Protein AF-A0A6I9Y7Q3-F1 (afdb_monomer_lite)

Structure (mmCIF, N/CA/C/O backbone):
data_AF-A0A6I9Y7Q3-F1
#
_entry.id   AF-A0A6I9Y7Q3-F1
#
loop_
_atom_site.group_PDB
_atom_site.id
_atom_site.type_symbol
_atom_site.label_atom_id
_atom_site.label_alt_id
_atom_site.label_comp_id
_atom_site.label_asym_id
_atom_site.label_entity_id
_atom_site.label_seq_id
_atom_site.pdbx_PDB_ins_code
_atom_site.Cartn_x
_atom_site.Cartn_y
_atom_site.Cartn_z
_atom_site.occupancy
_atom_site.B_iso_or_equiv
_atom_site.auth_seq_id
_atom_site.auth_comp_id
_atom_site.auth_asym_id
_atom_site.auth_atom_id
_atom_site.pdbx_PDB_model_num
ATOM 1 N N . MET A 1 1 ? -21.252 -3.943 15.489 1.00 55.12 1 MET A N 1
ATOM 2 C CA . MET A 1 1 ? -21.808 -4.493 14.212 1.00 55.12 1 MET A CA 1
ATOM 3 C C . MET A 1 1 ? -21.454 -5.990 14.038 1.00 55.12 1 MET A C 1
ATOM 5 O O . MET A 1 1 ? -20.829 -6.551 14.923 1.00 55.12 1 MET A O 1
ATOM 9 N N . SER A 1 2 ? -21.923 -6.697 12.988 1.00 57.47 2 SER A N 1
ATOM 10 C CA . SER A 1 2 ? -21.694 -8.161 12.842 1.00 57.47 2 SER A CA 1
ATOM 11 C C . SER A 1 2 ? -20.459 -8.483 11.989 1.00 57.47 2 SER A C 1
ATOM 13 O O . SER A 1 2 ? -20.166 -7.731 11.057 1.00 57.47 2 SER A O 1
ATOM 15 N N . ALA A 1 3 ? -19.818 -9.634 12.231 1.00 65.19 3 ALA A N 1
ATOM 16 C CA . ALA A 1 3 ? -18.693 -10.172 11.449 1.00 65.19 3 ALA A CA 1
ATOM 17 C C . ALA A 1 3 ? -18.909 -10.139 9.918 1.00 65.19 3 ALA A C 1
ATOM 19 O O . ALA A 1 3 ? -17.952 -9.996 9.162 1.00 65.19 3 ALA A O 1
ATOM 20 N N . ALA A 1 4 ? -20.168 -10.162 9.460 1.00 75.69 4 ALA A N 1
ATOM 21 C CA . ALA A 1 4 ? -20.533 -10.096 8.047 1.00 75.69 4 ALA A CA 1
ATOM 22 C C . ALA A 1 4 ? -20.005 -8.851 7.304 1.00 75.69 4 ALA A C 1
ATOM 24 O O . ALA A 1 4 ? -19.780 -8.927 6.100 1.00 75.69 4 ALA A O 1
ATOM 25 N N . ALA A 1 5 ? -19.786 -7.715 7.982 1.00 79.94 5 ALA A N 1
ATOM 26 C CA . ALA A 1 5 ? -19.258 -6.510 7.332 1.00 79.94 5 ALA A CA 1
ATOM 27 C C . ALA A 1 5 ? -17.773 -6.657 6.958 1.00 79.94 5 ALA A C 1
ATOM 29 O O . ALA A 1 5 ? -17.389 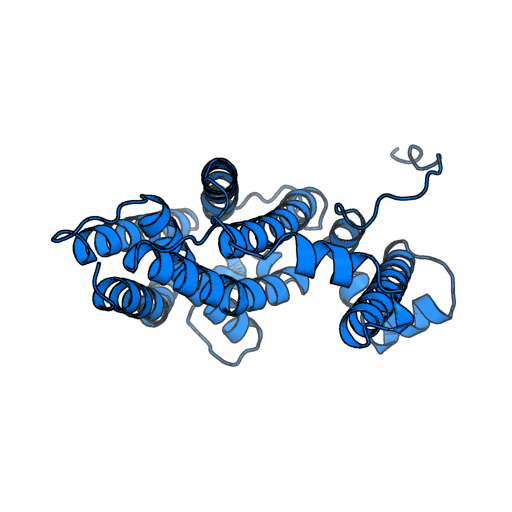-6.328 5.839 1.00 79.94 5 ALA A O 1
ATOM 30 N N . ALA A 1 6 ? -16.957 -7.204 7.866 1.00 83.31 6 ALA A N 1
ATOM 31 C CA . ALA A 1 6 ? -15.543 -7.475 7.610 1.00 83.31 6 ALA A CA 1
ATOM 32 C C . ALA A 1 6 ? -15.365 -8.588 6.568 1.00 83.31 6 ALA A C 1
ATOM 34 O O . ALA A 1 6 ? -14.568 -8.446 5.643 1.00 83.31 6 ALA A O 1
ATOM 35 N N . THR A 1 7 ? -16.180 -9.647 6.644 1.00 87.12 7 THR A N 1
ATOM 36 C CA . THR A 1 7 ? -16.238 -10.679 5.598 1.00 87.12 7 THR A CA 1
ATOM 37 C C . THR A 1 7 ? -16.653 -10.088 4.250 1.00 87.12 7 THR A C 1
ATOM 39 O O . THR A 1 7 ? -16.089 -10.454 3.226 1.00 87.12 7 THR A O 1
ATOM 42 N N . GLY A 1 8 ? -17.590 -9.136 4.236 1.00 87.88 8 GLY A N 1
ATOM 43 C CA . GLY A 1 8 ? -17.990 -8.424 3.024 1.00 87.88 8 GLY A CA 1
ATOM 44 C C . GLY A 1 8 ? -16.836 -7.657 2.379 1.00 87.88 8 GLY A C 1
ATOM 45 O O . GLY A 1 8 ? -16.664 -7.742 1.168 1.00 87.88 8 GLY A O 1
ATOM 46 N N . VAL A 1 9 ? -16.014 -6.960 3.172 1.00 89.19 9 VAL A N 1
ATOM 47 C CA . VAL A 1 9 ? -14.814 -6.269 2.664 1.00 89.19 9 VAL A CA 1
ATOM 48 C C . VAL A 1 9 ? -13.777 -7.262 2.142 1.00 89.19 9 VAL A C 1
ATOM 50 O O . VAL A 1 9 ? -13.211 -7.025 1.082 1.00 89.19 9 VAL A O 1
ATOM 53 N N . PHE A 1 10 ? -13.572 -8.387 2.830 1.00 91.31 10 PHE A N 1
ATOM 54 C CA . PHE A 1 10 ? -12.680 -9.452 2.364 1.00 91.31 10 PHE A CA 1
ATOM 55 C C . PHE A 1 10 ? -13.134 -10.056 1.026 1.00 91.31 10 PHE A C 1
ATOM 57 O O . PHE A 1 10 ? -12.332 -10.267 0.125 1.00 91.31 10 PHE A O 1
ATOM 64 N N . VAL A 1 11 ? -14.430 -10.319 0.852 1.00 91.88 11 VAL A N 1
ATOM 65 C CA . VAL A 1 11 ? -14.947 -10.814 -0.434 1.00 91.88 11 VAL A CA 1
ATOM 66 C C . VAL A 1 11 ? -14.828 -9.734 -1.512 1.00 91.88 11 VAL A C 1
ATOM 68 O O . VAL A 1 11 ? -14.457 -10.035 -2.644 1.00 91.88 11 VAL A O 1
ATOM 71 N N . LEU A 1 12 ? -15.090 -8.471 -1.162 1.00 91.75 12 LEU A N 1
ATOM 72 C CA . LEU A 1 12 ? -14.961 -7.341 -2.079 1.00 91.75 12 LEU A CA 1
ATOM 73 C C . LEU A 1 12 ? -13.516 -7.140 -2.558 1.00 91.75 12 LEU A C 1
ATOM 75 O O . LEU A 1 12 ? -13.322 -6.843 -3.733 1.00 91.75 12 LEU A O 1
ATOM 79 N N . SER A 1 13 ? -12.507 -7.323 -1.700 1.00 92.81 13 SER A N 1
ATOM 80 C CA . SER A 1 13 ? -11.099 -7.229 -2.109 1.00 92.81 13 SER A CA 1
ATOM 81 C C . SER A 1 13 ? -10.695 -8.361 -3.056 1.00 92.81 13 SER A C 1
ATOM 83 O O . SER A 1 13 ? -9.943 -8.115 -3.993 1.00 92.81 13 SER A O 1
ATOM 85 N N . LEU A 1 14 ? -11.244 -9.572 -2.901 1.00 91.81 14 LEU A N 1
ATOM 86 C CA . LEU A 1 14 ? -10.991 -10.689 -3.826 1.00 91.81 14 LEU A CA 1
ATOM 87 C C . LEU A 1 14 ? -11.564 -10.459 -5.233 1.00 91.81 14 LEU A C 1
ATOM 89 O O . LEU A 1 14 ? -11.046 -11.021 -6.201 1.00 91.81 14 LEU A O 1
ATOM 93 N N . CYS A 1 15 ? -12.562 -9.580 -5.387 1.00 91.56 15 CYS A N 1
ATOM 94 C CA . CYS A 1 15 ? -13.028 -9.144 -6.707 1.00 91.56 15 CYS A CA 1
ATOM 95 C C . CYS A 1 15 ? -11.930 -8.434 -7.521 1.00 91.56 15 CYS A C 1
ATOM 97 O O . CYS A 1 15 ? -12.091 -8.280 -8.729 1.00 91.56 15 CYS A O 1
ATOM 99 N N . ALA A 1 16 ? -10.807 -8.039 -6.909 1.00 89.50 16 ALA A N 1
ATOM 100 C CA . ALA A 1 16 ? -9.650 -7.514 -7.628 1.00 89.50 16 ALA A CA 1
ATOM 101 C C . ALA A 1 16 ? -9.095 -8.506 -8.664 1.00 89.50 16 ALA A C 1
ATOM 103 O O . ALA A 1 16 ? -8.615 -8.069 -9.705 1.00 89.50 16 ALA A O 1
ATOM 104 N N . ILE A 1 17 ? -9.213 -9.821 -8.445 1.00 89.06 17 ILE A N 1
ATOM 105 C CA . ILE A 1 17 ? -8.707 -10.849 -9.373 1.00 89.06 17 ILE A CA 1
ATOM 106 C C . ILE A 1 17 ? -9.409 -10.772 -10.745 1.00 89.06 17 ILE A C 1
ATOM 108 O O . ILE A 1 17 ? -8.736 -10.529 -11.745 1.00 89.06 17 ILE A O 1
ATOM 112 N N . PRO A 1 18 ? -10.747 -10.917 -10.850 1.00 90.25 18 PRO A N 1
ATOM 113 C CA . PRO A 1 18 ? -11.420 -10.783 -12.142 1.00 90.25 18 PRO A CA 1
ATOM 114 C C . PRO A 1 18 ? -11.381 -9.349 -12.693 1.00 90.25 18 PRO A C 1
ATOM 116 O O . PRO A 1 18 ? -11.367 -9.163 -13.909 1.00 90.25 18 PRO A O 1
ATOM 119 N N . VAL A 1 19 ? -11.359 -8.331 -11.823 1.00 89.44 19 VAL A N 1
ATOM 120 C CA . VAL A 1 19 ? -11.332 -6.923 -12.249 1.00 89.44 19 VAL A CA 1
ATOM 121 C C . VAL A 1 19 ? -10.004 -6.557 -12.908 1.00 89.44 19 VAL A C 1
ATOM 123 O O . VAL A 1 19 ? -10.027 -5.902 -13.944 1.00 89.44 19 VAL A O 1
ATOM 126 N N . THR A 1 20 ? -8.868 -6.992 -12.358 1.00 87.56 20 THR A N 1
ATOM 127 C CA . THR A 1 20 ? -7.538 -6.741 -12.949 1.00 87.56 20 THR A CA 1
ATOM 128 C C . THR A 1 20 ? -7.396 -7.421 -14.305 1.00 87.56 20 THR A C 1
ATOM 130 O O . THR A 1 20 ? -7.024 -6.765 -15.273 1.00 87.56 20 THR A O 1
ATOM 133 N N . TYR A 1 21 ? -7.838 -8.674 -14.432 1.00 86.00 21 TYR A N 1
ATOM 134 C CA . TYR A 1 21 ? -7.849 -9.375 -15.719 1.00 86.00 21 TYR A CA 1
ATOM 135 C C . TYR A 1 21 ? -8.628 -8.611 -16.806 1.00 86.00 21 TYR A C 1
ATOM 137 O O . TYR A 1 21 ? -8.125 -8.382 -17.909 1.00 86.00 21 TYR A O 1
ATOM 145 N N . LEU A 1 22 ? -9.844 -8.148 -16.488 1.00 86.62 22 LEU A N 1
ATOM 146 C CA . LEU A 1 22 ? -10.645 -7.347 -17.418 1.00 86.62 22 LEU A CA 1
ATOM 147 C C . LEU A 1 22 ? -10.009 -5.976 -17.695 1.00 86.62 22 LEU A C 1
ATOM 149 O O . LEU A 1 22 ? -10.036 -5.489 -18.825 1.00 86.62 22 LEU A O 1
ATOM 153 N N . PHE A 1 23 ? -9.428 -5.358 -16.669 1.00 86.12 23 PHE A N 1
ATOM 154 C CA . PHE A 1 23 ? -8.730 -4.085 -16.780 1.00 86.12 23 PHE A CA 1
ATOM 155 C C . PHE A 1 23 ? -7.527 -4.179 -17.724 1.00 86.12 23 PHE A C 1
ATOM 157 O O . PHE A 1 23 ? -7.346 -3.285 -18.544 1.00 86.12 23 PHE A O 1
ATOM 164 N N . ASN A 1 24 ? -6.758 -5.270 -17.694 1.00 86.00 24 ASN A N 1
ATOM 165 C CA . ASN A 1 24 ? -5.633 -5.476 -18.605 1.00 86.00 24 ASN A CA 1
ATOM 166 C C . ASN A 1 24 ? -6.079 -5.597 -20.067 1.00 86.00 24 ASN A C 1
ATOM 168 O O . ASN A 1 24 ? -5.453 -5.010 -20.946 1.00 86.00 24 ASN A O 1
ATOM 172 N N . ALA A 1 25 ? -7.200 -6.275 -20.332 1.00 83.81 25 ALA A N 1
ATOM 173 C CA . ALA A 1 25 ? -7.778 -6.333 -21.676 1.00 83.81 25 ALA A CA 1
ATOM 174 C C . ALA A 1 25 ? -8.210 -4.942 -22.183 1.00 83.81 25 ALA A C 1
ATOM 176 O O . ALA A 1 25 ? -7.989 -4.604 -23.346 1.00 83.81 25 ALA A O 1
ATOM 177 N N . LEU A 1 26 ? -8.783 -4.109 -21.306 1.00 81.25 26 LEU A N 1
ATOM 178 C CA . LEU A 1 26 ? -9.130 -2.720 -21.627 1.00 81.25 26 LEU A CA 1
ATOM 179 C C . LEU A 1 26 ? -7.885 -1.844 -21.818 1.00 81.25 26 LEU A C 1
ATOM 181 O O . LEU A 1 26 ? -7.860 -1.009 -22.721 1.00 81.25 26 LEU A O 1
ATOM 185 N N . ALA A 1 27 ? -6.849 -2.046 -21.004 1.00 79.12 27 ALA A N 1
ATOM 186 C CA . ALA A 1 27 ? -5.582 -1.332 -21.099 1.00 79.12 27 ALA A CA 1
ATOM 187 C C . ALA A 1 27 ? -4.827 -1.667 -22.394 1.00 79.12 27 ALA A C 1
ATOM 189 O O . ALA A 1 27 ? -4.216 -0.780 -22.980 1.00 79.12 27 ALA A O 1
ATOM 190 N N . ALA A 1 28 ? -4.931 -2.906 -22.886 1.00 79.12 28 ALA A N 1
ATOM 191 C CA . ALA A 1 28 ? -4.330 -3.334 -24.149 1.00 79.12 28 ALA A CA 1
ATOM 192 C C . ALA A 1 28 ? -4.900 -2.604 -25.380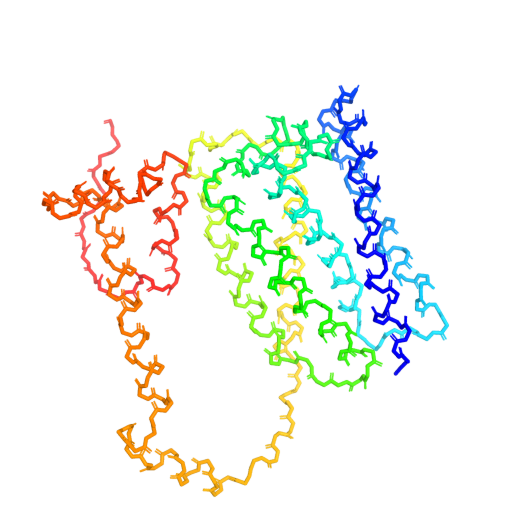 1.00 79.12 28 ALA A C 1
ATOM 194 O O . ALA A 1 28 ? -4.201 -2.431 -26.377 1.00 79.12 28 ALA A O 1
ATOM 195 N N . ALA A 1 29 ? -6.169 -2.188 -25.322 1.00 76.75 29 ALA A N 1
ATOM 196 C CA . ALA A 1 29 ? -6.876 -1.535 -26.425 1.00 76.75 29 ALA A CA 1
ATOM 197 C C . ALA A 1 29 ? -7.066 -0.016 -26.230 1.00 76.75 29 ALA A C 1
ATOM 199 O O . ALA A 1 29 ? -7.511 0.675 -27.148 1.00 76.75 29 ALA A O 1
ATOM 200 N N . GLY A 1 30 ? -6.786 0.501 -25.031 1.00 74.19 30 GLY A N 1
ATOM 201 C CA . GLY A 1 30 ? -7.095 1.868 -24.618 1.00 74.19 30 GLY A CA 1
ATOM 202 C C . GLY A 1 30 ? -5.900 2.822 -24.660 1.00 74.19 30 GLY A C 1
ATOM 203 O O . GLY A 1 30 ? -4.743 2.420 -24.622 1.00 74.19 30 GLY A O 1
ATOM 204 N N . SER A 1 31 ? -6.181 4.128 -24.692 1.00 80.12 31 SER A N 1
ATOM 205 C CA . SER A 1 31 ? -5.154 5.153 -24.462 1.00 80.12 31 SER A CA 1
ATOM 206 C C . SER A 1 31 ? -4.817 5.270 -22.962 1.00 80.12 31 SER A C 1
ATOM 208 O O . SER A 1 31 ? -5.633 4.879 -22.124 1.00 80.12 31 SER A O 1
ATOM 210 N N . PRO A 1 32 ? -3.678 5.876 -22.570 1.00 75.81 32 PRO A N 1
ATOM 211 C CA . PRO A 1 32 ? -3.313 6.052 -21.157 1.00 75.81 32 PRO A CA 1
ATOM 212 C C . PRO A 1 32 ? -4.393 6.740 -20.301 1.00 75.81 32 PRO A C 1
ATOM 214 O O . PRO A 1 32 ? -4.551 6.441 -19.121 1.00 75.81 32 PRO A O 1
ATOM 217 N N . TRP A 1 33 ? -5.201 7.621 -20.898 1.00 76.88 33 TRP A N 1
ATOM 218 C CA . TRP A 1 33 ? -6.328 8.272 -20.222 1.00 76.88 33 TRP A CA 1
ATOM 219 C C . TRP A 1 33 ? -7.497 7.326 -19.940 1.00 76.88 33 TRP A C 1
ATOM 221 O O . TRP A 1 33 ? -8.182 7.487 -18.932 1.00 76.88 33 TRP A O 1
ATOM 231 N N . VAL A 1 34 ? -7.710 6.321 -20.793 1.00 81.88 34 VAL A N 1
ATOM 232 C CA . VAL A 1 34 ? -8.703 5.263 -20.563 1.00 81.88 34 VAL A CA 1
ATOM 233 C C . VAL A 1 34 ? -8.283 4.405 -19.371 1.00 81.88 34 VAL A C 1
ATOM 235 O O . VAL A 1 34 ? -9.131 4.065 -18.550 1.00 81.88 34 VAL A O 1
ATOM 238 N N . ILE A 1 35 ? -6.985 4.130 -19.218 1.00 80.06 35 ILE A N 1
A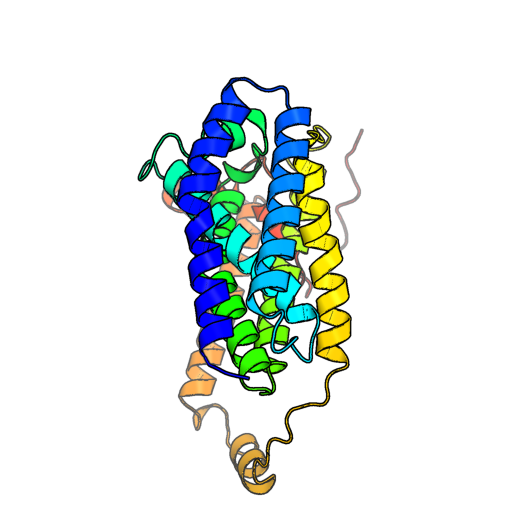TOM 239 C CA . ILE A 1 35 ? -6.420 3.407 -18.065 1.00 80.06 35 ILE A CA 1
ATOM 240 C C . ILE A 1 35 ? -6.671 4.193 -16.768 1.00 80.06 35 ILE A C 1
ATOM 242 O O . ILE A 1 35 ? -7.186 3.643 -15.797 1.00 80.06 35 ILE A O 1
ATOM 246 N N . VAL A 1 36 ? -6.403 5.503 -16.763 1.00 79.31 36 VAL A N 1
ATOM 247 C CA . VAL A 1 36 ? -6.677 6.373 -15.602 1.00 79.31 36 VAL A CA 1
ATOM 248 C C . VAL A 1 36 ? -8.167 6.418 -15.273 1.00 79.31 36 VAL A C 1
ATOM 250 O O . VAL A 1 36 ? -8.556 6.223 -14.122 1.00 79.31 36 VAL A O 1
ATOM 253 N N . ALA A 1 37 ? -9.012 6.672 -16.275 1.00 83.88 37 ALA A N 1
ATOM 254 C CA . ALA A 1 37 ? -10.451 6.804 -16.082 1.00 83.88 37 ALA A CA 1
ATOM 255 C C . ALA A 1 37 ? -11.079 5.497 -15.582 1.00 83.88 37 ALA A C 1
ATOM 257 O O . ALA A 1 37 ? -11.887 5.522 -14.655 1.00 83.88 37 ALA A O 1
ATOM 258 N N . SER A 1 38 ? -10.684 4.357 -16.155 1.00 84.50 38 SER A N 1
ATOM 259 C CA . SER A 1 38 ? -11.144 3.041 -15.705 1.00 84.50 38 SER A CA 1
ATOM 260 C C . SER A 1 38 ? -10.635 2.710 -14.302 1.00 84.50 38 SER A C 1
ATOM 262 O O . SER A 1 38 ? -11.428 2.255 -13.481 1.00 84.50 38 SER A O 1
ATOM 264 N N . GLY A 1 39 ? -9.378 3.026 -13.975 1.00 84.38 39 GLY A N 1
ATOM 265 C CA . GLY A 1 39 ? -8.825 2.854 -12.629 1.00 84.38 39 GLY A CA 1
ATOM 266 C C . GLY A 1 39 ? -9.593 3.661 -11.578 1.00 84.38 39 GLY A C 1
ATOM 267 O O . GLY A 1 39 ? -10.066 3.105 -10.587 1.00 84.38 39 GLY A O 1
ATOM 268 N N . LEU A 1 40 ? -9.814 4.957 -11.822 1.00 85.75 40 LEU A N 1
ATOM 269 C CA . LEU A 1 40 ? -10.605 5.817 -10.933 1.00 85.75 40 LEU A CA 1
ATOM 270 C C . LEU A 1 40 ? -12.056 5.339 -10.807 1.00 85.75 40 LEU A C 1
ATOM 272 O O . LEU A 1 40 ? -12.602 5.315 -9.703 1.00 85.75 40 LEU A O 1
ATOM 276 N N . LEU A 1 41 ? -12.675 4.928 -11.917 1.00 88.81 41 LEU A N 1
ATOM 277 C CA . LEU A 1 41 ? -14.031 4.387 -11.916 1.00 88.81 41 LEU A CA 1
ATOM 278 C C . LEU A 1 41 ? -14.122 3.123 -11.054 1.00 88.81 41 LEU A C 1
ATOM 280 O O . LEU A 1 41 ? -15.041 3.017 -10.246 1.00 88.81 41 LEU A O 1
ATOM 284 N N . ILE A 1 42 ? -13.164 2.200 -11.171 1.00 89.94 42 ILE A N 1
ATOM 285 C CA . ILE A 1 42 ? -13.100 0.989 -10.342 1.00 89.94 42 ILE A CA 1
ATOM 286 C C . ILE A 1 42 ? -13.011 1.362 -8.859 1.00 89.94 42 ILE A C 1
ATOM 288 O O . ILE A 1 42 ? -13.798 0.847 -8.066 1.00 89.94 42 ILE A O 1
ATOM 292 N N . LEU A 1 43 ? -12.132 2.296 -8.475 1.00 88.44 43 LEU A N 1
ATOM 293 C CA . LEU A 1 43 ? -12.006 2.734 -7.077 1.00 88.44 43 LEU A CA 1
ATOM 294 C C . LEU A 1 43 ? -13.318 3.324 -6.534 1.00 88.44 43 LEU A C 1
ATOM 296 O O . LEU A 1 43 ? -13.729 3.010 -5.414 1.00 88.44 43 LEU A O 1
ATOM 300 N N . VAL A 1 44 ? -14.016 4.132 -7.339 1.00 88.88 44 VAL A N 1
ATOM 301 C CA . VAL A 1 44 ? -15.331 4.685 -6.978 1.00 88.88 44 VAL A CA 1
ATOM 302 C C . VAL A 1 44 ? -16.372 3.574 -6.833 1.00 88.88 44 VAL A C 1
ATOM 304 O O . VAL A 1 44 ? -17.109 3.554 -5.846 1.00 88.88 44 VAL A O 1
ATOM 307 N N . LEU A 1 45 ? -16.425 2.627 -7.773 1.00 90.69 45 LEU A N 1
ATOM 308 C CA . LEU A 1 45 ? -17.355 1.496 -7.731 1.00 90.69 45 LEU A CA 1
ATOM 309 C C . LEU A 1 45 ? -17.118 0.608 -6.506 1.00 90.69 45 LEU A C 1
ATOM 311 O O . LEU A 1 45 ? -18.085 0.218 -5.853 1.00 90.69 45 LEU A O 1
ATOM 315 N N . VAL A 1 46 ? -15.861 0.346 -6.140 1.00 90.81 46 VAL A N 1
ATOM 316 C CA . VAL A 1 46 ? -15.501 -0.396 -4.922 1.00 90.81 46 VAL A CA 1
ATOM 317 C C . VAL A 1 46 ? -15.963 0.360 -3.675 1.00 90.81 46 VAL A C 1
ATOM 319 O O . VAL A 1 46 ? -16.589 -0.235 -2.799 1.00 90.81 46 VAL A O 1
ATOM 322 N N . GLY A 1 47 ? -15.747 1.677 -3.605 1.00 87.88 47 GLY A N 1
ATOM 323 C CA . GLY A 1 47 ? -16.242 2.501 -2.497 1.00 87.88 47 GLY A CA 1
ATOM 324 C C . GLY A 1 47 ? -17.774 2.493 -2.378 1.00 87.88 47 GLY A C 1
ATOM 325 O O . GLY A 1 47 ? -18.323 2.387 -1.278 1.00 87.88 47 GLY A O 1
ATOM 326 N N . LEU A 1 48 ? -18.486 2.542 -3.508 1.00 89.50 48 LEU A N 1
ATOM 327 C CA . LEU A 1 48 ? -19.948 2.432 -3.552 1.00 89.50 48 LEU A CA 1
ATOM 328 C C . LEU A 1 48 ? -20.435 1.035 -3.147 1.00 89.50 48 LEU A C 1
ATOM 330 O O . LEU A 1 48 ? -21.402 0.928 -2.390 1.00 89.50 48 LEU A O 1
ATOM 334 N N . ALA A 1 49 ? -19.760 -0.023 -3.595 1.00 89.44 49 ALA A N 1
ATOM 335 C CA . ALA A 1 49 ? -20.049 -1.397 -3.200 1.00 89.44 49 ALA A CA 1
ATOM 336 C C . ALA A 1 49 ? -19.838 -1.589 -1.692 1.00 89.44 49 ALA A C 1
ATOM 338 O O . ALA A 1 49 ? -20.720 -2.118 -1.013 1.00 89.44 49 ALA A O 1
ATOM 339 N N . ALA A 1 50 ? -18.742 -1.059 -1.140 1.00 87.56 50 ALA A N 1
ATOM 340 C CA . ALA A 1 50 ? -18.496 -1.037 0.297 1.00 87.56 50 ALA A CA 1
ATOM 341 C C . ALA A 1 50 ? -19.633 -0.320 1.042 1.00 87.56 50 ALA A C 1
ATOM 343 O O . ALA A 1 50 ? -20.162 -0.860 2.008 1.00 87.56 50 ALA A O 1
ATOM 344 N N . ARG A 1 51 ? -20.098 0.839 0.555 1.00 87.25 51 ARG A N 1
ATOM 345 C CA . ARG A 1 51 ? -21.265 1.547 1.116 1.00 87.25 51 ARG A CA 1
ATOM 346 C C . ARG A 1 51 ? -22.552 0.729 1.052 1.00 87.25 51 ARG A C 1
ATOM 348 O O . ARG A 1 51 ? -23.349 0.773 1.990 1.00 87.25 51 ARG A O 1
ATOM 355 N N . PHE A 1 52 ? -22.763 -0.017 -0.025 1.00 87.38 52 PHE A N 1
ATOM 356 C CA . PHE A 1 52 ? -23.929 -0.880 -0.172 1.00 87.38 52 PHE A CA 1
ATOM 357 C C . PHE A 1 52 ? -23.908 -2.054 0.819 1.00 87.38 52 PHE A C 1
ATOM 359 O O . PHE A 1 52 ? -24.938 -2.332 1.437 1.00 87.38 52 PHE A O 1
ATOM 366 N N . LEU A 1 53 ? -22.743 -2.674 1.048 1.00 85.44 53 LEU A N 1
ATOM 367 C CA . LEU A 1 53 ? -22.568 -3.791 1.990 1.00 85.44 53 LEU A CA 1
ATOM 368 C C . LEU A 1 53 ? -23.001 -3.439 3.421 1.00 85.44 53 LEU A C 1
ATOM 370 O O . LEU A 1 53 ? -23.601 -4.262 4.111 1.00 85.44 53 LEU A O 1
ATOM 374 N N . VAL A 1 54 ? -22.757 -2.202 3.858 1.00 84.25 54 VAL A N 1
ATOM 375 C CA . VAL A 1 54 ? -23.108 -1.717 5.206 1.00 84.25 54 VAL A CA 1
ATOM 376 C C . VAL A 1 54 ? -24.351 -0.819 5.233 1.00 84.25 54 VAL A C 1
ATOM 378 O O . VAL A 1 54 ? -24.658 -0.226 6.263 1.00 84.25 54 VAL A O 1
ATOM 381 N N . LYS A 1 55 ? -25.150 -0.760 4.155 1.00 81.31 55 LYS A N 1
ATOM 382 C CA . LYS A 1 55 ? -26.334 0.124 4.060 1.00 81.31 55 LYS A CA 1
ATOM 383 C C . LYS A 1 55 ? -27.328 -0.046 5.215 1.00 81.31 55 LYS A C 1
ATOM 385 O O . LYS A 1 55 ? -27.946 0.924 5.640 1.00 81.31 55 LYS A O 1
ATOM 390 N N . ARG A 1 56 ? -27.498 -1.275 5.717 1.00 77.50 56 ARG A N 1
ATOM 391 C CA . ARG A 1 56 ? -28.425 -1.578 6.824 1.00 77.50 56 ARG A CA 1
ATOM 392 C C . ARG A 1 56 ? -27.902 -1.144 8.196 1.00 77.50 56 ARG A C 1
ATOM 394 O O . ARG A 1 56 ? -28.706 -0.915 9.092 1.00 77.50 56 ARG A O 1
ATOM 401 N N . ARG A 1 57 ? -26.581 -1.082 8.376 1.00 76.50 57 ARG A N 1
ATOM 402 C CA . ARG A 1 57 ? -25.909 -0.684 9.621 1.00 76.50 57 ARG A CA 1
ATOM 403 C C . ARG A 1 57 ? -24.623 0.063 9.261 1.00 76.50 57 ARG A C 1
ATOM 405 O O . ARG A 1 57 ? -23.582 -0.588 9.143 1.00 76.50 57 ARG A O 1
ATOM 412 N N . PRO A 1 58 ? -24.701 1.383 9.018 1.00 79.25 58 PRO A N 1
ATOM 413 C CA . PRO A 1 58 ? -23.538 2.150 8.606 1.00 79.25 58 PRO A CA 1
ATOM 414 C C . PRO A 1 58 ? -22.463 2.121 9.706 1.00 79.25 58 PRO A C 1
ATOM 416 O O . PRO A 1 58 ? -22.810 2.139 10.888 1.00 79.25 58 PRO A O 1
ATOM 419 N N . PRO A 1 59 ? -21.174 2.054 9.336 1.00 81.88 59 PRO A N 1
ATOM 420 C CA . PRO A 1 59 ? -20.070 2.051 10.281 1.00 81.88 59 PRO A CA 1
ATOM 421 C C . PRO A 1 59 ? -19.993 3.384 11.022 1.00 81.88 59 PRO A C 1
ATOM 423 O O . PRO A 1 59 ? -20.223 4.444 10.436 1.00 81.88 59 PRO A O 1
ATOM 426 N N . SER A 1 60 ? -19.610 3.321 12.296 1.00 76.12 60 SER A N 1
ATOM 427 C CA . SER A 1 60 ? -19.413 4.499 13.147 1.00 76.12 60 SER A CA 1
ATOM 428 C C . SER A 1 60 ? -18.273 5.395 12.648 1.00 76.12 60 SER A C 1
ATOM 430 O O . SER A 1 60 ? -18.312 6.608 12.849 1.00 76.12 60 SER A O 1
ATOM 432 N N . ASP A 1 61 ? -17.277 4.816 11.963 1.00 83.69 61 ASP A N 1
ATOM 433 C CA . ASP A 1 61 ? -16.149 5.550 11.393 1.00 83.69 61 ASP A CA 1
ATOM 434 C C . ASP A 1 61 ? -16.131 5.484 9.846 1.00 83.69 61 ASP A C 1
ATOM 436 O O . ASP A 1 61 ? -16.045 4.387 9.284 1.00 83.69 61 ASP A O 1
ATOM 440 N N . PRO A 1 62 ? -16.146 6.627 9.121 1.00 85.31 62 PRO A N 1
ATOM 441 C CA . PRO A 1 62 ? -15.974 6.663 7.664 1.00 85.31 62 PRO A CA 1
ATOM 442 C C . PRO A 1 62 ? -14.636 6.096 7.154 1.00 85.31 62 PRO A C 1
ATOM 444 O O . PRO A 1 62 ? -14.548 5.773 5.969 1.00 85.31 62 PRO A O 1
ATOM 447 N N . LEU A 1 63 ? -13.617 5.920 8.007 1.00 87.31 63 LEU A N 1
ATOM 448 C CA . LEU A 1 63 ? -12.367 5.233 7.659 1.00 87.31 63 LEU A CA 1
ATOM 449 C C . LEU A 1 63 ? -12.594 3.788 7.215 1.00 87.31 63 LEU A C 1
ATOM 451 O O . LEU A 1 63 ? -11.798 3.268 6.441 1.00 87.31 63 LEU A O 1
ATOM 455 N N . PHE A 1 64 ? -13.713 3.175 7.613 1.00 88.44 64 PHE A N 1
ATOM 456 C CA . PHE A 1 64 ? -14.126 1.864 7.119 1.00 88.44 64 PHE A CA 1
ATOM 457 C C . PHE A 1 64 ? -14.117 1.789 5.585 1.00 88.44 64 PHE A C 1
ATOM 459 O O . PHE A 1 64 ? -13.595 0.837 5.013 1.00 88.44 64 PHE A O 1
ATOM 466 N N . TYR A 1 65 ? -14.662 2.805 4.908 1.00 88.25 65 TYR A N 1
ATOM 467 C CA . TYR A 1 65 ? -14.732 2.824 3.444 1.00 88.25 65 TYR A CA 1
ATOM 468 C C . TYR A 1 65 ? -13.357 3.007 2.808 1.00 88.25 65 TYR A C 1
ATOM 470 O O . TYR A 1 65 ? -13.068 2.393 1.785 1.00 88.25 65 TYR A O 1
ATOM 478 N N . VAL A 1 66 ? -12.502 3.816 3.435 1.00 89.25 66 VAL A N 1
ATOM 479 C CA . VAL A 1 66 ? -11.127 4.041 2.977 1.00 89.25 66 VAL A CA 1
ATOM 480 C C . VAL A 1 66 ? -10.309 2.758 3.093 1.00 89.25 66 VAL A C 1
ATOM 482 O O . VAL A 1 66 ? -9.672 2.360 2.124 1.00 89.25 66 VAL A O 1
ATOM 485 N N . TYR A 1 67 ? -10.396 2.051 4.221 1.00 89.62 67 TYR A N 1
ATOM 486 C CA . TYR A 1 67 ? -9.728 0.760 4.385 1.00 89.62 67 TYR A CA 1
ATOM 487 C C . TYR A 1 67 ? -10.298 -0.328 3.477 1.00 89.62 67 TYR A C 1
ATOM 489 O O . TYR A 1 67 ? -9.544 -1.188 3.043 1.00 89.62 67 TYR A O 1
ATOM 497 N N . ALA A 1 68 ? -11.588 -0.287 3.137 1.00 90.62 68 ALA A N 1
ATOM 498 C CA . ALA A 1 68 ? -12.162 -1.220 2.171 1.00 90.62 68 ALA A CA 1
ATOM 499 C C . ALA A 1 68 ? -11.597 -1.013 0.755 1.00 90.62 68 ALA A C 1
ATOM 501 O O . ALA A 1 68 ? -11.244 -1.985 0.088 1.00 90.62 68 ALA A O 1
ATOM 502 N N . VAL A 1 69 ? -11.462 0.242 0.312 1.00 90.69 69 VAL A N 1
ATOM 503 C CA . VAL A 1 69 ? -10.815 0.560 -0.972 1.00 90.69 69 VAL A CA 1
ATOM 504 C C . VAL A 1 69 ? -9.334 0.185 -0.928 1.00 90.69 69 VAL A C 1
ATOM 506 O O . VAL A 1 69 ? -8.848 -0.444 -1.864 1.00 90.69 69 VAL A O 1
ATOM 509 N N . PHE A 1 70 ? -8.631 0.481 0.169 1.00 89.56 70 PHE A N 1
ATOM 510 C CA . PHE A 1 70 ? -7.224 0.110 0.299 1.00 89.56 70 PHE A CA 1
ATOM 511 C C . PHE A 1 70 ? -6.990 -1.404 0.365 1.00 89.56 70 PHE A C 1
ATOM 513 O O . PHE A 1 70 ? -6.027 -1.899 -0.213 1.00 89.56 70 PHE A O 1
ATOM 520 N N . ALA A 1 71 ? -7.887 -2.161 0.997 1.00 91.56 71 ALA A N 1
ATOM 521 C CA . ALA A 1 71 ? -7.834 -3.619 1.000 1.00 91.56 71 ALA A CA 1
ATOM 522 C C . ALA A 1 71 ? -7.983 -4.192 -0.418 1.00 91.56 71 ALA A C 1
ATOM 524 O O . ALA A 1 71 ? -7.293 -5.146 -0.771 1.00 91.56 71 ALA A O 1
ATOM 525 N N . PHE A 1 72 ? -8.845 -3.596 -1.247 1.00 92.25 72 PHE A N 1
ATOM 526 C CA . PHE A 1 72 ? -8.955 -3.949 -2.662 1.00 92.25 72 PHE A CA 1
ATOM 527 C C . PHE A 1 72 ? -7.662 -3.630 -3.424 1.00 92.25 72 PHE A C 1
ATOM 529 O O . PHE A 1 72 ? -7.123 -4.507 -4.098 1.00 92.25 72 PHE A O 1
ATOM 536 N N . THR A 1 73 ? -7.118 -2.417 -3.283 1.00 89.81 73 THR A N 1
ATOM 537 C CA . THR A 1 73 ? -5.871 -2.036 -3.971 1.00 89.81 73 THR A CA 1
ATOM 538 C C . THR A 1 73 ? -4.671 -2.857 -3.506 1.00 89.81 73 THR A C 1
ATOM 540 O O . THR A 1 73 ? -3.792 -3.138 -4.307 1.00 89.81 73 THR A O 1
ATOM 543 N N . SER A 1 74 ? -4.642 -3.317 -2.254 1.00 90.44 74 SER A N 1
ATOM 544 C CA . SER A 1 74 ? -3.615 -4.246 -1.774 1.00 90.44 74 SER A CA 1
ATOM 545 C C . SER A 1 74 ? -3.615 -5.569 -2.540 1.00 90.44 74 SER A C 1
ATOM 547 O O . SER A 1 74 ? -2.550 -6.051 -2.912 1.00 90.44 74 SER A O 1
ATOM 549 N N . ILE A 1 75 ? -4.782 -6.155 -2.829 1.00 92.06 75 ILE A N 1
ATOM 550 C CA . ILE A 1 75 ? -4.838 -7.374 -3.653 1.00 92.06 75 ILE A CA 1
ATOM 551 C C . ILE A 1 75 ? -4.373 -7.083 -5.083 1.00 92.06 75 ILE A C 1
ATOM 553 O O . ILE A 1 75 ? -3.665 -7.902 -5.662 1.00 92.06 75 ILE A O 1
ATOM 557 N N . VAL A 1 76 ? -4.691 -5.904 -5.630 1.00 89.31 76 VAL A N 1
ATOM 558 C CA . VAL A 1 76 ? -4.131 -5.461 -6.919 1.00 89.31 76 VAL A CA 1
ATOM 559 C C . VAL A 1 76 ? -2.599 -5.392 -6.854 1.00 89.31 76 VAL A C 1
ATOM 561 O O . VAL A 1 76 ? -1.942 -5.947 -7.728 1.00 89.31 76 VAL A O 1
ATOM 564 N N . ASN A 1 77 ? -2.017 -4.815 -5.797 1.00 88.00 77 ASN A N 1
ATOM 565 C CA . ASN A 1 77 ? -0.562 -4.763 -5.597 1.00 88.00 77 ASN A CA 1
ATOM 566 C C . ASN A 1 77 ? 0.063 -6.163 -5.484 1.00 88.00 77 ASN A C 1
ATOM 568 O O . ASN A 1 77 ? 1.136 -6.404 -6.033 1.00 88.00 77 ASN A O 1
ATOM 572 N N . LEU A 1 78 ? -0.625 -7.114 -4.845 1.00 88.06 78 LEU A N 1
ATOM 573 C CA . LEU A 1 78 ? -0.176 -8.506 -4.793 1.00 88.06 78 LEU A CA 1
ATOM 574 C C . LEU A 1 78 ? -0.172 -9.156 -6.186 1.00 88.06 78 LEU A C 1
ATOM 576 O O . LEU A 1 78 ? 0.782 -9.843 -6.534 1.00 88.06 78 LEU A O 1
ATOM 580 N N . ILE A 1 79 ? -1.215 -8.921 -6.989 1.00 87.06 79 ILE A N 1
ATOM 581 C CA . ILE A 1 79 ? -1.312 -9.397 -8.379 1.00 87.06 79 ILE A CA 1
ATOM 582 C C . ILE A 1 79 ? -0.176 -8.809 -9.222 1.00 87.06 79 ILE A C 1
ATOM 584 O O . ILE A 1 79 ? 0.514 -9.551 -9.911 1.00 87.06 79 ILE A O 1
ATOM 588 N N . ILE A 1 80 ? 0.087 -7.506 -9.097 1.00 84.94 80 ILE A N 1
ATOM 589 C CA . ILE A 1 80 ? 1.212 -6.839 -9.766 1.00 84.94 80 ILE A CA 1
ATOM 590 C C . ILE A 1 80 ? 2.549 -7.504 -9.392 1.00 84.94 80 ILE A C 1
ATOM 592 O O . ILE A 1 80 ? 3.353 -7.791 -10.277 1.00 84.94 80 ILE A O 1
ATOM 596 N N . GLY A 1 81 ? 2.783 -7.780 -8.103 1.00 82.88 81 GLY A N 1
ATOM 597 C CA . GLY A 1 81 ? 4.005 -8.449 -7.637 1.00 82.88 81 GLY A CA 1
ATOM 598 C C . GLY A 1 81 ? 4.161 -9.871 -8.189 1.00 82.88 81 GLY A C 1
ATOM 599 O O . GLY A 1 81 ? 5.229 -10.227 -8.685 1.00 82.88 81 GLY A O 1
ATOM 600 N N . MET A 1 82 ? 3.083 -10.663 -8.172 1.00 84.62 82 MET A N 1
ATOM 601 C CA . MET A 1 82 ? 3.079 -12.028 -8.720 1.00 84.62 82 MET A CA 1
ATOM 602 C C . MET A 1 82 ? 3.293 -12.055 -10.238 1.00 84.62 82 MET A C 1
ATOM 604 O O . MET A 1 82 ? 3.900 -12.991 -10.758 1.00 84.62 82 MET A O 1
ATOM 608 N N . GLU A 1 83 ? 2.795 -11.048 -10.952 1.00 84.31 83 GLU A N 1
ATOM 609 C CA . GLU A 1 83 ? 2.978 -10.930 -12.397 1.00 84.31 83 GLU A CA 1
ATOM 610 C C . GLU A 1 83 ? 4.400 -10.531 -12.771 1.00 84.31 83 GLU A C 1
ATOM 612 O O . GLU A 1 83 ? 4.969 -11.076 -13.714 1.00 84.31 83 GLU A O 1
ATOM 617 N N . HIS A 1 84 ? 5.017 -9.647 -11.988 1.00 78.19 84 HIS A N 1
ATOM 618 C CA . HIS A 1 84 ? 6.426 -9.319 -12.163 1.00 78.19 84 HIS A CA 1
ATOM 619 C C . HIS A 1 84 ? 7.339 -10.537 -11.923 1.00 78.19 84 HIS A C 1
ATOM 621 O O . HIS A 1 84 ? 8.330 -10.710 -12.630 1.00 78.19 84 HIS A O 1
ATOM 627 N N . ASP A 1 85 ? 6.994 -11.417 -10.976 1.00 79.69 85 ASP A N 1
ATOM 628 C CA . ASP A 1 85 ? 7.710 -12.685 -10.747 1.00 79.69 85 ASP A CA 1
ATOM 629 C C . ASP A 1 85 ? 7.409 -13.767 -11.805 1.00 79.69 85 ASP A C 1
ATOM 631 O O . ASP A 1 85 ? 7.996 -14.850 -11.767 1.00 79.69 85 ASP A O 1
ATOM 635 N N . GLY A 1 86 ? 6.498 -13.504 -12.749 1.00 79.25 86 GLY A N 1
ATOM 636 C CA . GLY A 1 86 ? 6.097 -14.453 -13.790 1.00 79.25 86 GLY A CA 1
ATOM 637 C C . GLY A 1 86 ? 5.286 -15.649 -13.276 1.00 79.25 86 GLY A C 1
ATOM 638 O O . GLY A 1 86 ? 5.160 -16.649 -13.981 1.00 79.25 86 GLY A O 1
ATOM 639 N N . ILE A 1 87 ? 4.743 -15.572 -12.055 1.00 82.12 87 ILE A N 1
ATOM 640 C CA . ILE A 1 87 ? 3.875 -16.611 -11.470 1.00 82.12 87 ILE A CA 1
ATOM 641 C C . ILE A 1 87 ? 2.502 -16.595 -12.151 1.00 82.12 87 ILE A C 1
ATOM 643 O O . ILE A 1 87 ? 1.886 -17.643 -12.354 1.00 82.12 87 ILE A O 1
ATOM 647 N N . ILE A 1 88 ? 2.027 -15.400 -12.502 1.00 81.81 88 ILE A N 1
ATOM 648 C CA . ILE A 1 88 ? 0.789 -15.166 -13.245 1.00 81.81 88 ILE A CA 1
ATOM 649 C C . ILE A 1 88 ? 1.086 -14.280 -14.456 1.00 81.81 88 ILE A C 1
ATOM 651 O O . ILE A 1 88 ? 2.014 -13.481 -14.420 1.00 81.81 88 ILE A O 1
ATOM 655 N N . ASP A 1 89 ? 0.300 -14.414 -15.521 1.00 80.00 89 ASP A N 1
ATOM 656 C CA . ASP A 1 89 ? 0.448 -13.616 -16.742 1.00 80.00 89 ASP A CA 1
ATOM 657 C C . ASP A 1 89 ? -0.923 -13.119 -17.215 1.00 80.00 89 ASP A C 1
ATOM 659 O O . ASP A 1 89 ? -1.938 -13.808 -17.062 1.00 80.00 89 ASP A O 1
ATOM 663 N N . GLY A 1 90 ? -0.955 -11.913 -17.780 1.00 76.06 90 GLY A N 1
ATOM 664 C CA . GLY A 1 90 ? -2.146 -11.326 -18.387 1.00 76.06 90 GLY A CA 1
ATOM 665 C C . GLY A 1 90 ? -3.093 -10.577 -17.444 1.00 76.06 90 GLY A C 1
ATOM 666 O O . GLY A 1 90 ? -4.201 -10.249 -17.877 1.00 76.06 90 GLY A O 1
ATOM 667 N N . PHE A 1 91 ? -2.701 -10.261 -16.204 1.00 76.25 91 PHE A N 1
ATOM 668 C CA . PHE A 1 91 ? -3.558 -9.533 -15.253 1.00 76.25 91 PHE A CA 1
ATOM 669 C C . PHE A 1 91 ? -3.277 -8.026 -15.186 1.00 76.25 91 PHE A C 1
ATOM 671 O O . PHE A 1 91 ? -4.200 -7.264 -14.927 1.00 76.25 91 PHE A O 1
ATOM 678 N N . MET A 1 92 ? -2.043 -7.584 -15.415 1.00 77.81 92 MET A N 1
ATOM 679 C CA . MET A 1 92 ? -1.547 -6.207 -15.280 1.00 77.81 92 MET A CA 1
ATOM 680 C C . MET A 1 92 ? -0.346 -5.934 -16.211 1.00 77.81 92 MET A C 1
ATOM 682 O O . MET A 1 92 ? 0.358 -4.935 -16.055 1.00 77.81 92 MET A O 1
ATOM 686 N N . THR A 1 93 ? -0.109 -6.780 -17.217 1.00 75.50 93 THR A N 1
ATOM 687 C CA . THR A 1 93 ? 1.077 -6.745 -18.092 1.00 75.50 93 THR A CA 1
ATOM 688 C C . THR A 1 93 ? 1.234 -5.410 -18.812 1.00 75.50 93 THR A C 1
ATOM 690 O O . THR A 1 93 ? 2.340 -4.876 -18.919 1.00 75.50 93 THR A O 1
ATOM 693 N N . TYR A 1 94 ? 0.127 -4.850 -19.308 1.00 70.38 94 TYR A N 1
ATOM 694 C CA . TYR A 1 94 ? 0.130 -3.548 -19.976 1.00 70.38 94 TYR A CA 1
ATOM 695 C C . TYR A 1 94 ? 0.319 -2.403 -18.982 1.00 70.38 94 TYR A C 1
ATOM 697 O O . TYR A 1 94 ? 1.008 -1.432 -19.286 1.00 70.38 94 TYR A O 1
ATOM 705 N N . TYR A 1 95 ? -0.223 -2.537 -17.771 1.00 68.69 95 TYR A N 1
ATOM 706 C CA . TYR A 1 95 ? -0.051 -1.549 -16.710 1.00 68.69 95 TYR A CA 1
ATOM 707 C C . TYR A 1 95 ? 1.407 -1.461 -16.236 1.00 68.69 95 TYR A C 1
ATOM 709 O O . TYR A 1 95 ? 1.944 -0.364 -16.091 1.00 68.69 95 TYR A O 1
ATOM 717 N N . LEU A 1 96 ? 2.077 -2.605 -16.076 1.00 67.44 96 LEU A N 1
ATOM 718 C CA . LEU A 1 96 ? 3.496 -2.681 -15.721 1.00 67.44 96 LEU A CA 1
ATOM 719 C C . LEU A 1 96 ? 4.415 -2.133 -16.823 1.00 67.44 96 LEU A C 1
ATOM 721 O O . LEU A 1 96 ? 5.456 -1.552 -16.518 1.00 67.44 96 LEU A O 1
ATOM 725 N N . LYS A 1 97 ? 4.054 -2.306 -18.101 1.00 68.31 97 LYS A N 1
ATOM 726 C CA . LYS A 1 97 ? 4.865 -1.839 -19.239 1.00 68.31 97 LYS A CA 1
ATOM 727 C C . LYS A 1 97 ? 4.666 -0.355 -19.564 1.00 68.31 97 LYS A C 1
ATOM 729 O O . LYS A 1 97 ? 5.651 0.344 -19.777 1.00 68.31 97 LYS A O 1
ATOM 734 N N . GLU A 1 98 ? 3.421 0.117 -19.598 1.00 63.59 98 GLU A N 1
ATOM 735 C CA . GLU A 1 98 ? 3.057 1.454 -20.106 1.00 63.59 98 GLU A CA 1
ATOM 736 C C . GLU A 1 98 ? 2.539 2.407 -19.013 1.00 63.59 98 GLU A C 1
ATOM 738 O O . GLU A 1 98 ? 2.619 3.627 -19.160 1.00 63.59 98 GLU A O 1
ATOM 743 N N . GLY A 1 99 ? 1.994 1.875 -17.915 1.00 60.47 99 GLY A N 1
ATOM 744 C CA . GLY A 1 99 ? 1.350 2.668 -16.867 1.00 60.47 99 GLY A CA 1
ATOM 745 C C . GLY A 1 99 ? 2.326 3.193 -15.819 1.00 60.47 99 GLY A C 1
ATOM 746 O O . GLY A 1 99 ? 2.523 4.402 -15.697 1.00 60.47 99 GLY A O 1
ATOM 747 N N . GLU A 1 100 ? 2.946 2.284 -15.068 1.00 65.19 100 GLU A N 1
ATOM 748 C CA . GLU A 1 100 ? 3.808 2.615 -13.928 1.00 65.19 100 GLU A CA 1
ATOM 749 C C . GLU A 1 100 ? 5.135 1.841 -13.980 1.00 65.19 100 GLU A C 1
ATOM 751 O O . GLU A 1 100 ? 5.353 0.898 -13.220 1.00 65.19 100 GLU A O 1
ATOM 756 N N . PRO A 1 101 ? 6.082 2.253 -14.846 1.00 63.84 101 PRO A N 1
ATOM 757 C CA . PRO A 1 101 ? 7.360 1.557 -15.012 1.00 63.84 101 PRO A CA 1
ATOM 758 C C . PRO A 1 101 ? 8.232 1.548 -13.745 1.00 63.84 101 PRO A C 1
ATOM 760 O O . PRO A 1 101 ? 9.174 0.762 -13.659 1.00 63.84 101 PRO A O 1
ATOM 763 N N . TYR A 1 102 ? 7.925 2.382 -12.740 1.00 63.41 102 TYR A N 1
ATOM 764 C CA . TYR A 1 102 ? 8.593 2.337 -11.438 1.00 63.41 102 TYR A CA 1
ATOM 765 C C . TYR A 1 102 ? 8.310 1.035 -10.674 1.00 63.41 102 TYR A C 1
ATOM 767 O O . TYR A 1 102 ? 9.138 0.624 -9.860 1.00 63.41 102 TYR A O 1
ATOM 775 N N . LEU A 1 103 ? 7.172 0.380 -10.929 1.00 62.81 103 LEU A N 1
ATOM 776 C CA . LEU A 1 103 ? 6.809 -0.883 -10.283 1.00 62.81 103 LEU A CA 1
ATOM 777 C C . LEU A 1 103 ? 7.751 -2.021 -10.689 1.00 62.81 103 LEU A C 1
ATOM 779 O O . LEU A 1 103 ? 7.953 -2.934 -9.902 1.00 62.81 103 LEU A O 1
ATOM 783 N N . ASN A 1 104 ? 8.411 -1.902 -11.848 1.00 67.94 104 ASN A N 1
ATOM 784 C CA . ASN A 1 104 ? 9.447 -2.837 -12.300 1.00 67.94 104 ASN A CA 1
ATOM 785 C C . ASN A 1 104 ? 10.819 -2.611 -11.636 1.00 67.94 104 ASN A C 1
ATOM 787 O O . ASN A 1 104 ? 11.809 -3.236 -12.012 1.00 67.94 104 ASN A O 1
ATOM 791 N N . THR A 1 105 ? 10.934 -1.670 -10.695 1.00 69.81 105 THR A N 1
ATOM 792 C CA . THR A 1 105 ? 12.160 -1.515 -9.898 1.00 69.81 105 THR A CA 1
ATOM 793 C C . THR A 1 105 ? 12.146 -2.483 -8.719 1.00 69.81 105 THR A C 1
ATOM 795 O O . THR A 1 105 ? 11.082 -2.851 -8.227 1.00 69.81 105 THR A O 1
ATOM 798 N N . ALA A 1 106 ? 13.320 -2.839 -8.189 1.00 68.69 106 ALA A N 1
ATOM 799 C CA . ALA A 1 106 ? 13.411 -3.713 -7.012 1.00 68.69 106 ALA A CA 1
ATOM 800 C C . ALA A 1 106 ? 12.635 -3.161 -5.795 1.00 68.69 106 ALA A C 1
ATOM 802 O O . ALA A 1 106 ? 12.067 -3.921 -5.012 1.00 68.69 106 ALA A O 1
ATOM 803 N N . TYR A 1 107 ? 12.578 -1.831 -5.659 1.00 71.25 107 TYR A N 1
ATOM 804 C CA . TYR A 1 107 ? 11.771 -1.162 -4.640 1.00 71.25 107 TYR A CA 1
ATOM 805 C C . TYR A 1 107 ? 10.264 -1.294 -4.919 1.00 71.25 107 TYR A C 1
ATOM 807 O O . TYR A 1 107 ? 9.515 -1.665 -4.019 1.00 71.25 107 TYR A O 1
ATOM 815 N N . GLY A 1 108 ? 9.837 -1.047 -6.164 1.00 71.38 108 GLY A N 1
ATOM 816 C CA . GLY A 1 108 ? 8.454 -1.222 -6.626 1.00 71.38 108 GLY A CA 1
ATOM 817 C C . GLY A 1 108 ? 7.921 -2.641 -6.401 1.00 71.38 108 GLY A C 1
ATOM 818 O O . GLY A 1 108 ? 6.817 -2.830 -5.897 1.00 71.38 108 GLY A O 1
ATOM 819 N N . HIS A 1 109 ? 8.755 -3.642 -6.667 1.00 78.00 109 HIS A N 1
ATOM 820 C CA . HIS A 1 109 ? 8.440 -5.047 -6.418 1.00 78.00 109 HIS A CA 1
ATOM 821 C C . HIS A 1 109 ? 8.215 -5.344 -4.933 1.00 78.00 109 HIS A C 1
ATOM 823 O O . HIS A 1 109 ? 7.214 -5.941 -4.538 1.00 78.00 109 HIS A O 1
ATOM 829 N N . MET A 1 110 ? 9.145 -4.891 -4.088 1.00 80.38 110 MET A N 1
ATOM 830 C CA . MET A 1 110 ? 9.089 -5.110 -2.643 1.00 80.38 110 MET A CA 1
ATOM 831 C C . MET A 1 110 ? 7.884 -4.413 -2.005 1.00 80.38 110 MET A C 1
ATOM 833 O O . MET A 1 110 ? 7.202 -5.021 -1.176 1.00 80.38 110 MET A O 1
ATOM 837 N N . ILE A 1 111 ? 7.585 -3.173 -2.410 1.00 82.69 111 ILE A N 1
ATOM 838 C CA . ILE A 1 111 ? 6.441 -2.441 -1.864 1.00 82.69 111 ILE A CA 1
ATOM 839 C C . ILE A 1 111 ? 5.112 -3.073 -2.289 1.00 82.69 111 ILE A C 1
ATOM 841 O O . ILE A 1 111 ? 4.213 -3.170 -1.460 1.00 82.69 111 ILE A O 1
ATOM 845 N N . CYS A 1 112 ? 5.005 -3.608 -3.511 1.00 84.12 112 CYS A N 1
ATOM 846 C CA . CYS A 1 112 ? 3.820 -4.346 -3.956 1.00 84.12 112 CYS A CA 1
ATOM 847 C C . CYS A 1 112 ? 3.505 -5.550 -3.059 1.00 84.12 112 CYS A C 1
ATOM 849 O O . CYS A 1 112 ? 2.362 -5.728 -2.632 1.00 84.12 112 CYS A O 1
ATOM 851 N N . TYR A 1 113 ? 4.520 -6.343 -2.707 1.00 85.62 113 TYR A N 1
ATOM 852 C CA . TYR A 1 113 ? 4.348 -7.464 -1.782 1.00 85.62 113 TYR A CA 1
ATOM 853 C C . TYR A 1 113 ? 4.032 -7.013 -0.358 1.00 85.62 113 TYR A C 1
ATOM 855 O O . TYR A 1 113 ? 3.182 -7.617 0.301 1.00 85.62 113 TYR A O 1
ATOM 863 N N . TRP A 1 114 ? 4.688 -5.959 0.129 1.00 87.12 114 TRP A N 1
ATOM 864 C CA . TRP A 1 114 ? 4.432 -5.419 1.463 1.00 87.12 114 TRP A CA 1
ATOM 865 C C . TRP A 1 114 ? 3.002 -4.878 1.592 1.00 87.12 114 TRP A C 1
ATOM 867 O O . TRP A 1 114 ? 2.287 -5.208 2.543 1.00 87.12 114 TRP A O 1
ATOM 877 N N . ASP A 1 115 ? 2.550 -4.125 0.591 1.00 87.38 115 ASP A N 1
ATOM 878 C CA . ASP A 1 115 ? 1.193 -3.598 0.509 1.00 87.38 115 ASP A CA 1
ATOM 879 C C . ASP A 1 115 ? 0.158 -4.718 0.370 1.00 87.38 115 ASP A C 1
ATOM 881 O O . ASP A 1 115 ? -0.893 -4.683 1.018 1.00 87.38 115 ASP A O 1
ATOM 885 N N . GLY A 1 116 ? 0.456 -5.728 -0.448 1.00 86.75 116 GLY A N 1
ATOM 886 C CA . GLY A 1 116 ? -0.430 -6.858 -0.713 1.00 86.75 116 GLY A CA 1
ATOM 887 C C . GLY A 1 116 ? -0.549 -7.875 0.419 1.00 86.75 116 GLY A C 1
ATOM 888 O O . GLY A 1 116 ? -1.515 -8.634 0.452 1.00 86.75 116 GLY A O 1
ATOM 889 N N . SER A 1 117 ? 0.387 -7.877 1.370 1.00 89.94 117 SER A N 1
ATOM 890 C CA . SER A 1 117 ? 0.398 -8.815 2.498 1.00 89.94 117 SER A CA 1
ATOM 891 C C . SER A 1 117 ? 0.207 -8.115 3.845 1.00 89.94 117 SER A C 1
ATOM 893 O O . SER A 1 117 ? -0.842 -8.254 4.477 1.00 89.94 117 SER A O 1
ATOM 895 N N . VAL A 1 118 ? 1.197 -7.338 4.288 1.00 90.56 118 VAL A N 1
ATOM 896 C CA . VAL A 1 118 ? 1.231 -6.713 5.616 1.00 90.56 118 VAL A CA 1
ATOM 897 C C . VAL A 1 118 ? 0.170 -5.626 5.730 1.00 90.56 118 VAL A C 1
ATOM 899 O O . VAL A 1 118 ? -0.644 -5.669 6.656 1.00 90.56 118 VAL A O 1
ATOM 902 N N . HIS A 1 119 ? 0.121 -4.682 4.783 1.00 90.56 119 HIS A N 1
ATOM 903 C CA . HIS A 1 119 ? -0.919 -3.651 4.812 1.00 90.56 119 HIS A CA 1
ATOM 904 C C . HIS A 1 119 ? -2.309 -4.251 4.605 1.00 90.56 119 HIS A C 1
ATOM 906 O O . HIS A 1 119 ? -3.232 -3.861 5.316 1.00 90.56 119 HIS A O 1
ATOM 912 N N . TYR A 1 120 ? -2.454 -5.254 3.732 1.00 91.81 120 TYR A N 1
ATOM 913 C CA . TYR A 1 120 ? -3.716 -5.975 3.561 1.00 91.81 120 TYR A CA 1
ATOM 914 C C . TYR A 1 120 ? -4.254 -6.548 4.877 1.00 91.81 120 TYR A C 1
ATOM 916 O O . TYR A 1 120 ? -5.405 -6.297 5.246 1.00 91.81 120 TYR A O 1
ATOM 924 N N . LEU A 1 121 ? -3.408 -7.257 5.631 1.00 92.62 121 LEU A N 1
ATOM 925 C CA . LEU A 1 121 ? -3.781 -7.800 6.935 1.00 92.62 121 LEU A CA 1
ATOM 926 C C . LEU A 1 121 ? -4.173 -6.685 7.914 1.00 92.62 121 LEU A C 1
ATOM 928 O O . LEU A 1 121 ? -5.196 -6.795 8.591 1.00 92.62 121 LEU A O 1
ATOM 932 N N . MET A 1 122 ? -3.403 -5.593 7.962 1.00 92.06 122 MET A N 1
ATOM 933 C CA . MET A 1 122 ? -3.728 -4.437 8.802 1.00 92.06 122 MET A CA 1
ATOM 934 C C . MET A 1 122 ? -5.081 -3.818 8.424 1.00 92.06 122 MET A C 1
ATOM 936 O O . MET A 1 122 ? -5.863 -3.505 9.322 1.00 92.06 122 MET A O 1
ATOM 940 N N . TYR A 1 123 ? -5.409 -3.688 7.132 1.00 92.12 123 TYR A N 1
ATOM 941 C CA . TYR A 1 123 ? -6.710 -3.182 6.681 1.00 92.12 123 TYR A CA 1
ATOM 942 C C . TYR A 1 123 ? -7.861 -4.065 7.149 1.00 92.12 123 TYR A C 1
ATOM 944 O O . TYR A 1 123 ? -8.835 -3.545 7.692 1.00 92.12 123 TYR A O 1
ATOM 952 N N . LEU A 1 124 ? -7.746 -5.388 7.004 1.00 91.75 124 LEU A N 1
ATOM 953 C CA . LEU A 1 124 ? -8.776 -6.318 7.471 1.00 91.75 124 LEU A CA 1
ATOM 954 C C . LEU A 1 124 ? -8.969 -6.237 8.989 1.00 91.75 124 LEU A C 1
ATOM 956 O O . LEU A 1 124 ? -10.107 -6.212 9.455 1.00 91.75 124 LEU A O 1
ATOM 960 N N . LEU A 1 125 ? -7.879 -6.142 9.757 1.00 91.69 125 LEU A N 1
ATOM 961 C CA . LEU A 1 125 ? -7.939 -5.996 11.213 1.00 91.69 125 LEU A CA 1
ATOM 962 C C . LEU A 1 125 ? -8.587 -4.671 11.630 1.00 91.69 125 LEU A C 1
ATOM 964 O O . LEU A 1 125 ? -9.428 -4.664 12.525 1.00 91.69 125 LEU A O 1
ATOM 968 N N . MET A 1 126 ? -8.253 -3.559 10.970 1.00 90.81 126 MET A N 1
ATOM 969 C CA . MET A 1 126 ? -8.871 -2.257 11.245 1.00 90.81 126 MET A CA 1
ATOM 970 C C . MET A 1 126 ? -10.360 -2.244 10.876 1.00 90.81 126 MET A C 1
ATOM 972 O O . MET A 1 126 ? -11.180 -1.742 11.640 1.00 90.81 126 MET A O 1
ATOM 976 N N . VAL A 1 127 ? -10.735 -2.842 9.743 1.00 90.75 127 VAL A N 1
ATOM 977 C CA . VAL A 1 127 ? -12.135 -3.006 9.322 1.00 90.75 127 VAL A CA 1
ATOM 978 C C . VAL A 1 127 ? -12.913 -3.874 10.314 1.00 90.75 127 VAL A C 1
ATOM 980 O O . VAL A 1 127 ? -14.039 -3.527 10.672 1.00 90.75 127 VAL A O 1
ATOM 983 N N . ALA A 1 128 ? -12.323 -4.977 10.782 1.00 89.81 128 ALA A N 1
ATOM 984 C CA . ALA A 1 128 ? -12.921 -5.848 11.790 1.00 89.81 128 ALA A CA 1
ATOM 985 C C . ALA A 1 128 ? -13.086 -5.130 13.134 1.00 89.81 128 ALA A C 1
ATOM 987 O O . ALA A 1 128 ? -14.164 -5.185 13.719 1.00 89.81 128 ALA A O 1
ATOM 988 N N . ALA A 1 129 ? -12.069 -4.387 13.578 1.00 88.69 129 ALA A N 1
ATOM 989 C CA . ALA A 1 129 ? -12.134 -3.586 14.794 1.00 88.69 129 ALA A CA 1
ATOM 990 C C . ALA A 1 129 ? -13.225 -2.508 14.710 1.00 88.69 129 ALA A C 1
ATOM 992 O O . ALA A 1 129 ? -14.036 -2.398 15.623 1.00 88.69 129 ALA A O 1
ATOM 993 N N . ILE A 1 130 ? -13.344 -1.790 13.585 1.00 88.25 130 ILE A N 1
ATOM 994 C CA . ILE A 1 130 ? -14.454 -0.846 13.370 1.00 88.25 130 ILE A CA 1
ATOM 995 C C . ILE A 1 130 ? -15.803 -1.579 13.396 1.00 88.25 130 ILE A C 1
ATOM 997 O O . ILE A 1 130 ? -16.758 -1.079 13.984 1.00 88.25 130 ILE A O 1
ATOM 1001 N N . ALA A 1 131 ? -15.897 -2.770 12.793 1.00 86.25 131 ALA A N 1
ATOM 1002 C CA . ALA A 1 131 ? -17.126 -3.560 12.801 1.00 86.25 131 ALA A CA 1
ATOM 1003 C C . ALA A 1 131 ? -17.515 -4.066 14.199 1.00 86.25 131 ALA A C 1
ATOM 1005 O O . ALA A 1 131 ? -18.707 -4.204 14.487 1.00 86.25 131 ALA A O 1
ATOM 1006 N N . TRP A 1 132 ? -16.544 -4.331 15.064 1.00 86.38 132 TRP A N 1
ATOM 1007 C CA . TRP A 1 132 ? -16.763 -4.710 16.459 1.00 86.38 132 TRP A CA 1
ATOM 1008 C C . TRP A 1 132 ? -16.809 -3.526 17.425 1.00 86.38 132 TRP A C 1
ATOM 1010 O O . TRP A 1 132 ? -17.037 -3.747 18.605 1.00 86.38 132 TRP A O 1
ATOM 1020 N N . GLU A 1 133 ? -16.688 -2.291 16.927 1.00 84.88 133 GLU A N 1
ATOM 1021 C CA . GLU A 1 133 ? -16.660 -1.068 17.747 1.00 84.88 133 GLU A CA 1
ATOM 1022 C C . GLU A 1 133 ? -15.490 -1.058 18.755 1.00 84.88 133 GLU A C 1
ATOM 1024 O O . GLU A 1 133 ? -15.550 -0.437 19.813 1.00 84.88 133 GLU A O 1
ATOM 1029 N N . GLU A 1 134 ? -14.394 -1.720 18.378 1.00 85.44 134 GLU A N 1
ATOM 1030 C CA . GLU A 1 134 ? -13.150 -1.836 19.135 1.00 85.44 134 GLU A CA 1
ATOM 1031 C C . GLU A 1 134 ? -12.139 -0.746 18.751 1.00 85.44 134 GLU A C 1
ATOM 1033 O O . GLU A 1 134 ? -12.139 -0.199 17.641 1.00 85.44 134 GLU A O 1
ATOM 1038 N N . ASN A 1 135 ? -11.218 -0.445 19.669 1.00 84.12 135 ASN A N 1
ATOM 1039 C CA . ASN A 1 135 ? -10.178 0.551 19.426 1.00 84.12 135 ASN A CA 1
ATOM 1040 C C . ASN A 1 135 ? -9.079 -0.012 18.506 1.00 84.12 135 ASN A C 1
ATOM 1042 O O . ASN A 1 135 ? -8.346 -0.927 18.874 1.00 84.12 135 ASN A O 1
ATOM 1046 N N . TYR A 1 136 ? -8.915 0.582 17.323 1.00 87.81 136 TYR A N 1
ATOM 1047 C CA . TYR A 1 136 ? -7.896 0.189 16.344 1.00 87.81 136 TYR A CA 1
ATOM 1048 C C . TYR A 1 136 ? -6.684 1.128 16.302 1.00 87.81 136 TYR A C 1
ATOM 1050 O O . TYR A 1 136 ? -5.819 0.968 15.439 1.00 87.81 136 TYR A O 1
ATOM 1058 N N . ARG A 1 137 ? -6.581 2.098 17.222 1.00 85.25 137 ARG A N 1
ATOM 1059 C CA . ARG A 1 137 ? -5.548 3.146 17.209 1.00 85.25 137 ARG A CA 1
ATOM 1060 C C . ARG A 1 137 ? -4.136 2.573 17.136 1.00 85.25 137 ARG A C 1
ATOM 1062 O O . ARG A 1 137 ? -3.335 3.070 16.360 1.00 85.25 137 ARG A O 1
ATOM 1069 N N . MET A 1 138 ? -3.829 1.523 17.899 1.00 85.50 138 MET A N 1
ATOM 1070 C CA . MET A 1 138 ? -2.504 0.880 17.878 1.00 85.50 138 MET A CA 1
ATOM 1071 C C . MET A 1 138 ? -2.145 0.372 16.475 1.00 85.50 138 MET A C 1
ATOM 1073 O O . MET A 1 138 ? -1.100 0.730 15.939 1.00 85.50 138 MET A O 1
ATOM 1077 N N . ILE A 1 139 ? -3.041 -0.401 15.855 1.00 87.81 139 ILE A N 1
ATOM 1078 C CA . ILE A 1 139 ? -2.851 -0.952 14.504 1.00 87.81 139 ILE A CA 1
ATOM 1079 C C . ILE A 1 139 ? -2.775 0.184 13.474 1.00 87.81 139 ILE A C 1
ATOM 1081 O O . ILE A 1 139 ? -1.895 0.182 12.617 1.00 87.81 139 ILE A O 1
ATOM 1085 N N . GLY A 1 140 ? -3.640 1.193 13.606 1.00 86.12 140 GLY A N 1
ATOM 1086 C CA . GLY A 1 140 ? -3.657 2.371 12.741 1.00 86.12 140 GLY A CA 1
ATOM 1087 C C . GLY A 1 140 ? -2.375 3.208 12.813 1.00 86.12 140 GLY A C 1
ATOM 1088 O O . GLY A 1 140 ? -1.922 3.713 11.791 1.00 86.12 140 GLY A O 1
ATOM 1089 N N . LEU A 1 141 ? -1.751 3.325 13.990 1.00 85.69 141 LEU A N 1
ATOM 1090 C CA . LEU A 1 141 ? -0.463 4.009 14.156 1.00 85.69 141 LEU A CA 1
ATOM 1091 C C . LEU A 1 141 ? 0.683 3.237 13.483 1.00 85.69 141 LEU A C 1
ATOM 1093 O O . LEU A 1 141 ? 1.514 3.856 12.818 1.00 85.69 141 LEU A O 1
ATOM 1097 N N . TYR A 1 142 ? 0.713 1.903 13.605 1.00 86.62 142 TYR A N 1
ATOM 1098 C CA . TYR A 1 142 ? 1.691 1.067 12.893 1.00 86.62 142 TYR A CA 1
ATOM 1099 C C . TYR A 1 142 ? 1.540 1.185 11.377 1.00 86.62 142 TYR A C 1
ATOM 1101 O O . TYR A 1 142 ? 2.520 1.419 10.669 1.00 86.62 142 TYR A O 1
ATOM 1109 N N . TRP A 1 143 ? 0.303 1.080 10.894 1.00 90.19 143 TRP A N 1
ATOM 1110 C CA . TRP A 1 143 ? -0.029 1.262 9.487 1.00 90.19 143 TRP A CA 1
ATOM 1111 C C . TRP A 1 143 ? 0.412 2.638 8.970 1.00 90.19 143 TRP A C 1
ATOM 1113 O O . TRP A 1 143 ? 1.091 2.732 7.950 1.00 90.19 143 TRP A O 1
ATOM 1123 N N . MET A 1 144 ? 0.106 3.707 9.709 1.00 85.44 144 MET A N 1
ATOM 1124 C CA . MET A 1 144 ? 0.479 5.068 9.329 1.00 85.44 144 MET A CA 1
ATOM 1125 C C . MET A 1 144 ? 1.996 5.261 9.257 1.00 85.44 144 MET A C 1
ATOM 1127 O O . MET A 1 144 ? 2.477 5.889 8.316 1.00 85.44 144 MET A O 1
ATOM 1131 N N . GLY A 1 145 ? 2.760 4.719 10.210 1.00 82.62 145 GLY A N 1
ATOM 1132 C CA . GLY A 1 145 ? 4.224 4.767 10.163 1.00 82.62 145 GLY A CA 1
ATOM 1133 C C . GLY A 1 145 ? 4.787 4.060 8.926 1.00 82.62 145 GLY A C 1
ATOM 1134 O O . GLY A 1 145 ? 5.637 4.614 8.227 1.00 82.62 145 GLY A O 1
ATOM 1135 N N . SER A 1 146 ? 4.255 2.877 8.615 1.00 84.94 146 SER A N 1
ATOM 1136 C CA . SER A 1 146 ? 4.650 2.074 7.453 1.00 84.94 146 SER A CA 1
ATOM 1137 C C . SER A 1 146 ? 4.334 2.768 6.117 1.00 84.94 146 SER A C 1
ATOM 1139 O O . SER A 1 146 ? 5.207 2.891 5.251 1.00 84.94 146 SER A O 1
ATOM 1141 N N . ILE A 1 147 ? 3.128 3.326 5.964 1.00 82.31 147 ILE A N 1
ATOM 1142 C CA . ILE A 1 147 ? 2.774 4.110 4.772 1.00 82.31 147 ILE A CA 1
ATOM 1143 C C . ILE A 1 147 ? 3.603 5.387 4.667 1.00 82.31 147 ILE A C 1
ATOM 1145 O O . ILE A 1 147 ? 4.064 5.721 3.580 1.00 82.31 147 ILE A O 1
ATOM 1149 N N . THR A 1 148 ? 3.840 6.094 5.774 1.00 78.88 148 THR A N 1
ATOM 1150 C CA . THR A 1 148 ? 4.634 7.332 5.756 1.00 78.88 148 THR A CA 1
ATOM 1151 C C . THR A 1 148 ? 6.052 7.065 5.259 1.00 78.88 148 THR A C 1
ATOM 1153 O O . THR A 1 148 ? 6.550 7.805 4.413 1.00 78.88 148 THR A O 1
ATOM 1156 N N . MET A 1 149 ? 6.681 5.976 5.714 1.00 78.50 149 MET A N 1
ATOM 1157 C CA . MET A 1 149 ? 7.990 5.560 5.206 1.00 78.50 149 MET A 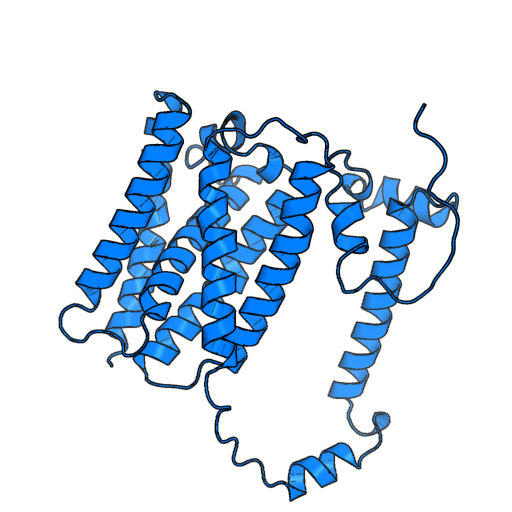CA 1
ATOM 1158 C C . MET A 1 149 ? 7.943 5.286 3.698 1.00 78.50 149 MET A C 1
ATOM 1160 O O . MET A 1 149 ? 8.810 5.743 2.956 1.00 78.50 149 MET A O 1
ATOM 1164 N N . SER A 1 150 ? 6.898 4.602 3.234 1.00 78.50 150 SER A N 1
ATOM 1165 C CA . SER A 1 150 ? 6.706 4.293 1.814 1.00 78.50 150 SER A CA 1
ATOM 1166 C C . SER A 1 150 ? 6.543 5.563 0.971 1.00 78.50 150 SER A C 1
ATOM 1168 O O . SER A 1 150 ? 7.202 5.710 -0.052 1.00 78.50 150 SER A O 1
ATOM 1170 N N . ILE A 1 151 ? 5.752 6.537 1.434 1.00 73.19 151 ILE A N 1
ATOM 1171 C CA . ILE A 1 151 ? 5.548 7.832 0.765 1.00 73.19 151 ILE A CA 1
ATOM 1172 C C . ILE A 1 151 ? 6.852 8.644 0.699 1.00 73.19 151 ILE A C 1
ATOM 1174 O O . ILE A 1 151 ? 7.167 9.209 -0.350 1.00 73.19 151 ILE A O 1
ATOM 1178 N N . ILE A 1 152 ? 7.625 8.689 1.792 1.00 71.00 152 ILE A N 1
ATOM 1179 C CA . ILE A 1 152 ? 8.896 9.433 1.863 1.00 71.00 152 ILE A CA 1
ATOM 1180 C C . ILE A 1 152 ? 9.944 8.868 0.902 1.00 71.00 152 ILE A C 1
ATOM 1182 O O . ILE A 1 152 ? 10.784 9.621 0.426 1.00 71.00 152 ILE A O 1
ATOM 1186 N N . VAL A 1 153 ? 9.912 7.573 0.596 1.00 67.69 153 VAL A N 1
ATOM 1187 C CA . VAL A 1 153 ? 10.835 6.971 -0.378 1.00 67.69 153 VAL A CA 1
ATOM 1188 C C . VAL A 1 153 ? 10.278 7.072 -1.799 1.00 67.69 153 VAL A C 1
ATOM 1190 O O . VAL A 1 153 ? 11.014 7.377 -2.739 1.00 67.69 153 VAL A O 1
ATOM 1193 N N . PHE A 1 154 ? 8.968 6.886 -1.953 1.00 69.81 154 PHE A N 1
ATOM 1194 C CA . PHE A 1 154 ? 8.277 6.925 -3.234 1.00 69.81 154 PHE A CA 1
ATOM 1195 C C . PHE A 1 154 ? 8.318 8.307 -3.897 1.00 69.81 154 PHE A C 1
ATOM 1197 O O . PHE A 1 154 ? 8.710 8.411 -5.061 1.00 69.81 154 PHE A O 1
ATOM 1204 N N . ILE A 1 155 ? 7.942 9.377 -3.182 1.00 68.25 155 ILE A N 1
ATOM 1205 C CA . ILE A 1 155 ? 7.829 10.724 -3.769 1.00 68.25 155 ILE A CA 1
ATOM 1206 C C . ILE A 1 155 ? 9.188 11.219 -4.290 1.00 68.25 155 ILE A C 1
ATOM 1208 O O . ILE A 1 155 ? 9.285 11.539 -5.476 1.00 68.25 155 ILE A O 1
ATOM 1212 N N . PRO A 1 156 ? 10.265 11.250 -3.484 1.00 62.62 156 PRO A N 1
ATOM 1213 C CA . PRO A 1 156 ? 11.563 11.703 -3.962 1.00 62.62 156 PRO A CA 1
ATOM 1214 C C . PRO A 1 156 ? 12.168 10.736 -4.984 1.00 62.62 156 PRO A C 1
ATOM 1216 O O . PRO A 1 156 ? 12.901 11.183 -5.859 1.00 62.62 156 PRO A O 1
ATOM 1219 N N . GLY A 1 157 ? 11.849 9.436 -4.928 1.00 61.06 157 GLY A N 1
ATOM 1220 C CA . GLY A 1 157 ? 12.379 8.439 -5.865 1.00 61.06 157 GLY A CA 1
ATOM 1221 C C . GLY A 1 157 ? 11.867 8.639 -7.282 1.00 61.06 157 GLY A C 1
ATOM 1222 O O . GLY A 1 157 ? 12.646 8.587 -8.234 1.00 61.06 157 GLY A O 1
ATOM 1223 N N . ASN A 1 158 ? 10.593 9.001 -7.419 1.00 66.12 158 ASN A N 1
ATOM 1224 C CA . ASN A 1 158 ? 10.019 9.385 -8.707 1.00 66.12 158 ASN A CA 1
ATOM 1225 C C . ASN A 1 158 ? 10.523 10.747 -9.212 1.00 66.12 158 ASN A C 1
ATOM 1227 O O . ASN A 1 158 ? 10.557 10.964 -10.421 1.00 66.12 158 ASN A O 1
ATOM 1231 N N . ILE A 1 159 ? 10.924 11.659 -8.318 1.00 63.34 159 ILE A N 1
ATOM 1232 C CA . ILE A 1 159 ? 11.427 12.994 -8.688 1.00 63.34 159 ILE A CA 1
ATOM 1233 C C . ILE A 1 159 ? 12.913 12.954 -9.086 1.00 63.34 159 ILE A C 1
ATOM 1235 O O . ILE A 1 159 ? 13.295 13.575 -10.074 1.00 63.34 159 ILE A O 1
ATOM 1239 N N . VAL A 1 160 ? 13.747 12.244 -8.320 1.00 58.75 160 VAL A N 1
ATOM 1240 C CA . VAL A 1 160 ? 15.220 12.249 -8.434 1.00 58.75 160 VAL A CA 1
ATOM 1241 C C . VAL A 1 160 ? 15.748 11.099 -9.300 1.00 58.75 160 VAL A C 1
ATOM 1243 O O . VAL A 1 160 ? 16.833 11.203 -9.869 1.00 58.75 160 VAL A O 1
ATOM 1246 N N . GLY A 1 161 ? 15.012 9.988 -9.397 1.00 58.81 161 GLY A N 1
ATOM 1247 C CA . GLY A 1 161 ? 15.432 8.803 -10.143 1.00 58.81 161 GLY A CA 1
ATOM 1248 C C . GLY A 1 161 ? 15.353 8.957 -11.665 1.00 58.81 161 GLY A C 1
ATOM 1249 O O . GLY A 1 161 ? 14.890 9.962 -12.199 1.00 58.81 161 GLY A O 1
ATOM 1250 N N . LYS A 1 162 ? 15.743 7.898 -12.387 1.00 56.81 162 LYS A N 1
ATOM 1251 C CA . LYS A 1 162 ? 15.708 7.783 -13.864 1.00 56.81 162 LYS A CA 1
ATOM 1252 C C . LYS A 1 162 ? 14.358 8.149 -14.524 1.00 56.81 162 LYS A C 1
ATOM 1254 O O . LYS A 1 162 ? 14.319 8.405 -15.725 1.00 56.81 162 LYS A O 1
ATOM 1259 N N . TYR A 1 163 ? 13.270 8.169 -13.755 1.00 58.56 163 TYR A N 1
ATOM 1260 C CA . TYR A 1 163 ? 11.913 8.510 -14.200 1.00 58.56 163 TYR A CA 1
ATOM 1261 C C . TYR A 1 163 ? 11.520 9.978 -13.942 1.00 58.56 163 TYR A C 1
ATOM 1263 O O . TYR A 1 163 ? 10.398 10.375 -14.269 1.00 58.56 163 TYR A O 1
ATOM 1271 N N . GLY A 1 164 ? 12.442 10.790 -13.409 1.00 49.69 164 GLY A N 1
ATOM 1272 C CA . GLY A 1 164 ? 12.256 12.209 -13.126 1.00 49.69 164 GLY A CA 1
ATOM 1273 C C . GLY A 1 164 ? 11.747 12.968 -14.351 1.00 49.69 164 GLY A C 1
ATOM 1274 O O . GLY A 1 164 ? 12.458 13.129 -15.338 1.00 49.69 164 GLY A O 1
ATOM 1275 N N . MET A 1 165 ? 10.497 13.433 -14.263 1.00 47.88 165 MET A N 1
ATOM 1276 C CA . MET A 1 165 ? 9.737 14.208 -15.261 1.00 47.88 165 MET A CA 1
ATOM 1277 C C . MET A 1 165 ? 8.977 13.466 -16.377 1.00 47.88 165 MET A C 1
ATOM 1279 O O . MET A 1 165 ? 8.394 14.135 -17.230 1.00 47.88 165 MET A O 1
ATOM 1283 N N . ARG A 1 166 ? 8.847 12.132 -16.373 1.00 53.25 166 ARG A N 1
ATOM 1284 C CA . ARG A 1 166 ? 7.768 11.473 -17.148 1.00 53.25 166 ARG A CA 1
ATOM 1285 C C . ARG A 1 166 ? 6.571 11.204 -16.240 1.00 53.25 166 ARG A C 1
ATOM 1287 O O . ARG A 1 166 ? 6.302 10.064 -15.884 1.00 53.25 166 ARG A O 1
ATOM 1294 N N . LEU A 1 167 ? 5.862 12.268 -15.858 1.00 54.56 167 LEU A N 1
ATOM 1295 C CA . LEU A 1 167 ? 4.570 12.165 -15.172 1.00 54.56 167 LEU A CA 1
ATOM 1296 C C . LEU A 1 167 ? 3.547 11.586 -16.156 1.00 54.56 167 LEU A C 1
ATOM 1298 O O . LEU A 1 167 ? 2.854 12.319 -16.863 1.00 54.56 167 LEU A O 1
ATOM 1302 N N . CYS A 1 168 ? 3.512 10.260 -16.267 1.00 58.38 168 CYS A N 1
ATOM 1303 C CA . CYS A 1 168 ? 2.479 9.578 -17.027 1.00 58.38 168 CYS A CA 1
ATOM 1304 C C . CYS A 1 168 ? 1.125 9.919 -16.372 1.00 58.38 168 CYS A C 1
ATOM 1306 O O . CYS A 1 168 ? 1.064 10.000 -15.144 1.00 58.38 168 CYS A O 1
ATOM 1308 N N . PRO A 1 169 ? 0.026 10.105 -17.126 1.00 55.62 169 PRO A N 1
ATOM 1309 C CA . PRO A 1 169 ? -1.296 10.366 -16.545 1.00 55.62 169 PRO A CA 1
ATOM 1310 C C . PRO A 1 169 ? -1.694 9.361 -15.451 1.00 55.62 169 PRO A C 1
ATOM 1312 O O . PRO A 1 169 ? -2.439 9.697 -14.535 1.00 55.62 169 PRO A O 1
ATOM 1315 N N . VAL A 1 170 ? -1.147 8.145 -15.523 1.00 61.09 170 VAL A N 1
ATOM 1316 C CA . VAL A 1 170 ? -1.333 7.049 -14.565 1.00 61.09 170 VAL A CA 1
ATOM 1317 C C . VAL A 1 170 ? -0.820 7.387 -13.159 1.00 61.09 170 VAL A C 1
ATOM 1319 O O . VAL A 1 170 ? -1.453 6.982 -12.191 1.00 61.09 170 VAL A O 1
ATOM 1322 N N . SER A 1 171 ? 0.187 8.258 -13.014 1.00 63.62 171 SER A N 1
ATOM 1323 C CA . SER A 1 171 ? 0.674 8.747 -11.709 1.00 63.62 171 SER A CA 1
ATOM 1324 C C . SER A 1 171 ? -0.380 9.535 -10.911 1.00 63.62 171 SER A C 1
ATOM 1326 O O . SER A 1 171 ? -0.220 9.756 -9.711 1.00 63.62 171 SER A O 1
ATOM 1328 N N . LEU A 1 172 ? -1.488 9.951 -11.542 1.00 66.81 172 LEU A N 1
ATOM 1329 C CA . LEU A 1 172 ? -2.639 10.523 -10.834 1.00 66.81 172 LEU A CA 1
ATOM 1330 C C . LEU A 1 172 ? -3.326 9.502 -9.913 1.00 66.81 172 LEU A C 1
ATOM 1332 O O . LEU A 1 172 ? -3.939 9.903 -8.924 1.00 66.81 172 LEU A O 1
ATOM 1336 N N . LEU A 1 173 ? -3.199 8.198 -10.185 1.00 66.62 173 LEU A N 1
ATOM 1337 C CA . LEU A 1 173 ? -3.716 7.139 -9.311 1.00 66.62 173 LEU A CA 1
ATOM 1338 C C . LEU A 1 173 ? -2.956 7.061 -7.979 1.00 66.62 173 LEU A C 1
ATOM 1340 O O . LEU A 1 173 ? -3.516 6.595 -6.988 1.00 66.62 173 LEU A O 1
ATOM 1344 N N . SER A 1 174 ? -1.734 7.595 -7.910 1.00 70.31 174 SER A N 1
ATOM 1345 C CA . SER A 1 174 ? -0.955 7.677 -6.672 1.00 70.31 174 SER A CA 1
ATOM 1346 C C . SER A 1 174 ? -1.389 8.849 -5.768 1.00 70.31 174 SER A C 1
ATOM 1348 O O . SER A 1 174 ? -1.055 8.870 -4.585 1.00 70.31 174 SER A O 1
ATOM 1350 N N . VAL A 1 175 ? -2.168 9.821 -6.270 1.00 71.31 175 VAL A N 1
ATOM 1351 C CA . VAL A 1 175 ? -2.629 10.987 -5.482 1.00 71.31 175 VAL A CA 1
ATOM 1352 C C . VAL A 1 175 ? -3.541 10.578 -4.311 1.00 71.31 175 VAL A C 1
ATOM 1354 O O . VAL A 1 175 ? -3.270 11.002 -3.182 1.00 71.31 175 VAL A O 1
ATOM 1357 N N . PRO A 1 176 ? -4.567 9.716 -4.493 1.00 74.44 176 PRO A N 1
ATOM 1358 C CA . PRO A 1 176 ? -5.327 9.156 -3.374 1.00 74.44 176 PRO A CA 1
ATOM 1359 C C . PRO A 1 176 ? -4.455 8.457 -2.323 1.00 74.44 176 PRO A C 1
ATOM 1361 O O . PRO A 1 176 ? -4.725 8.593 -1.130 1.00 74.44 176 PRO A O 1
ATOM 1364 N N . TYR A 1 177 ? -3.390 7.765 -2.744 1.00 73.00 177 TYR A N 1
ATOM 1365 C CA . TYR A 1 177 ? -2.458 7.073 -1.848 1.00 73.00 177 TYR A CA 1
ATOM 1366 C C . TYR A 1 177 ? -1.644 8.034 -0.967 1.00 73.00 177 TYR A C 1
ATOM 1368 O O . TYR A 1 177 ? -1.179 7.643 0.094 1.00 73.00 177 TYR A O 1
ATOM 1376 N N . ILE A 1 178 ? -1.516 9.307 -1.346 1.00 75.69 178 ILE A N 1
ATOM 1377 C CA . ILE A 1 178 ? -0.838 10.328 -0.533 1.00 75.69 178 ILE A CA 1
ATOM 1378 C C . ILE A 1 178 ? -1.850 11.086 0.334 1.00 75.69 178 ILE A C 1
ATOM 1380 O O . ILE A 1 178 ? -1.645 11.264 1.534 1.00 75.69 178 ILE A O 1
ATOM 1384 N N . CYS A 1 179 ? -2.972 11.520 -0.245 1.00 80.38 179 CYS A N 1
ATOM 1385 C CA . CYS A 1 179 ? -3.940 12.360 0.460 1.00 80.38 179 CYS A CA 1
ATOM 1386 C C . CYS A 1 179 ? -4.730 11.598 1.537 1.00 80.38 179 CYS A C 1
ATOM 1388 O O . CYS A 1 179 ? -4.957 12.131 2.628 1.00 80.38 179 CYS A O 1
ATOM 1390 N N . LEU A 1 180 ? -5.159 10.362 1.251 1.00 81.19 180 LEU A N 1
ATOM 1391 C CA . LEU A 1 180 ? -6.008 9.592 2.165 1.00 81.19 180 LEU A CA 1
ATOM 1392 C C . LEU A 1 180 ? -5.273 9.169 3.446 1.00 81.19 180 LEU A C 1
ATOM 1394 O O . LEU A 1 180 ? -5.877 9.308 4.512 1.00 81.19 180 LEU A O 1
ATOM 1398 N N . PRO A 1 181 ? -3.999 8.722 3.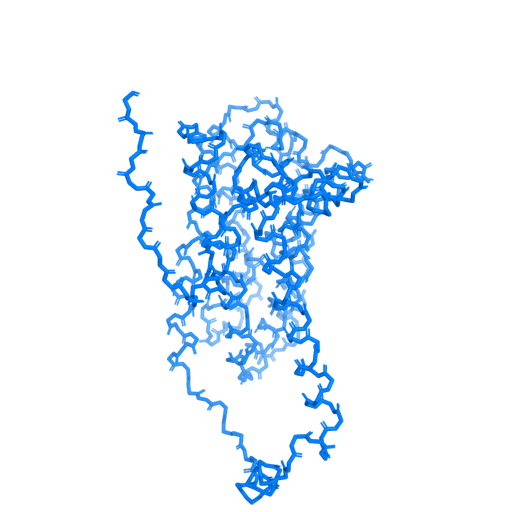417 1.00 81.12 181 PRO A N 1
ATOM 1399 C CA . PRO A 1 181 ? -3.282 8.384 4.644 1.00 81.12 181 PRO A CA 1
ATOM 1400 C C . PRO A 1 181 ? -2.968 9.587 5.527 1.00 81.12 181 PRO A C 1
ATOM 1402 O O . PRO A 1 181 ? -3.015 9.453 6.745 1.00 81.12 181 PRO A O 1
ATOM 1405 N N . ILE A 1 182 ? -2.730 10.771 4.950 1.00 82.44 182 ILE A N 1
ATOM 1406 C CA . ILE A 1 182 ? -2.553 12.006 5.731 1.00 82.44 182 ILE A CA 1
ATOM 1407 C C . ILE A 1 182 ? -3.833 12.309 6.519 1.00 82.44 182 ILE A C 1
ATOM 1409 O O . ILE A 1 182 ? -3.794 12.501 7.735 1.00 82.44 182 ILE A O 1
ATOM 1413 N N . TRP A 1 183 ? -4.986 12.295 5.844 1.00 86.00 183 TRP A N 1
ATOM 1414 C CA . TRP A 1 183 ? -6.281 12.509 6.492 1.00 86.00 183 TRP A CA 1
ATOM 1415 C C . TRP A 1 183 ? -6.600 11.431 7.539 1.00 86.00 183 TRP A C 1
ATOM 1417 O O . TRP A 1 183 ? -6.996 11.755 8.663 1.00 86.00 183 TRP A O 1
ATOM 1427 N N . ALA A 1 184 ? -6.391 10.156 7.198 1.00 83.50 184 ALA A N 1
ATOM 1428 C CA . ALA A 1 184 ? -6.580 9.040 8.118 1.00 83.50 184 ALA A CA 1
ATOM 1429 C C . ALA A 1 184 ? -5.672 9.167 9.345 1.00 83.50 184 ALA A C 1
ATOM 1431 O O . ALA A 1 184 ? -6.120 8.942 10.467 1.00 83.50 184 ALA A O 1
ATOM 1432 N N . GLY A 1 185 ? -4.434 9.611 9.145 1.00 83.06 185 GLY A N 1
ATOM 1433 C CA . GLY A 1 185 ? -3.464 9.827 10.201 1.00 83.06 185 GLY A CA 1
ATOM 1434 C C . GLY A 1 185 ? -3.914 10.856 11.225 1.00 83.06 185 GLY A C 1
ATOM 1435 O O . GLY A 1 185 ? -3.970 10.547 12.417 1.00 83.06 185 GLY A O 1
ATOM 1436 N N . PHE A 1 186 ? -4.339 12.042 10.774 1.00 84.06 186 PHE A N 1
ATOM 1437 C CA . PHE A 1 186 ? -4.913 13.057 11.666 1.00 84.06 186 PHE A CA 1
ATOM 1438 C C . PHE A 1 186 ? -6.085 12.505 12.477 1.00 84.06 186 PHE A C 1
ATOM 1440 O O . PHE A 1 186 ? -6.210 12.777 13.671 1.00 84.06 186 PHE A O 1
ATOM 1447 N N . LYS A 1 187 ? -6.934 11.690 11.851 1.00 85.06 187 LYS A N 1
ATOM 1448 C CA . LYS A 1 187 ? -8.081 11.100 12.530 1.00 85.06 187 LYS A CA 1
ATOM 1449 C C . LYS A 1 187 ? -7.685 10.055 13.577 1.00 85.06 187 LYS A C 1
ATOM 1451 O O . LYS A 1 187 ? -8.227 10.091 14.676 1.00 85.06 187 LYS A O 1
ATOM 1456 N N . ILE A 1 188 ? -6.733 9.171 13.272 1.00 84.56 188 ILE A N 1
ATOM 1457 C CA . ILE A 1 188 ? -6.225 8.142 14.196 1.00 84.56 188 ILE A CA 1
ATOM 1458 C C . ILE A 1 188 ? -5.520 8.786 15.395 1.00 84.56 188 ILE A C 1
ATOM 1460 O O . ILE A 1 188 ? -5.720 8.354 16.529 1.00 84.56 188 ILE A O 1
ATOM 1464 N N . TYR A 1 189 ? -4.734 9.846 15.174 1.00 81.25 189 TYR A N 1
ATOM 1465 C CA . TYR A 1 189 ? -4.069 10.578 16.258 1.00 81.25 189 TYR A CA 1
ATOM 1466 C C . TYR A 1 189 ? -5.056 11.238 17.223 1.00 81.25 189 TYR A C 1
ATOM 1468 O O . TYR A 1 189 ? -4.804 11.264 18.427 1.00 81.25 189 TYR A O 1
ATOM 1476 N N . ASN A 1 190 ? -6.184 11.724 16.704 1.00 82.00 190 ASN A N 1
ATOM 1477 C CA . ASN A 1 190 ? -7.228 12.363 17.502 1.00 82.00 190 ASN A CA 1
ATOM 1478 C C . ASN A 1 190 ? -8.124 11.367 18.261 1.00 82.00 190 ASN A C 1
ATOM 1480 O O . ASN A 1 190 ? -8.924 11.792 19.093 1.00 82.00 190 ASN A O 1
ATOM 1484 N N . GLN A 1 191 ? -8.015 10.056 18.014 1.00 77.88 191 GLN A N 1
ATOM 1485 C CA . GLN A 1 191 ? -8.764 9.064 18.789 1.00 77.88 191 GLN A CA 1
ATOM 1486 C C . GLN A 1 191 ? -8.203 8.955 20.209 1.00 77.88 191 GLN A C 1
ATOM 1488 O O . GLN A 1 191 ? -6.981 8.907 20.375 1.00 77.88 191 GLN A O 1
ATOM 1493 N N . PRO A 1 192 ? -9.049 8.858 21.249 1.00 75.25 192 PRO A N 1
ATOM 1494 C CA . PRO A 1 192 ? -8.571 8.654 22.608 1.00 75.25 192 PRO A CA 1
ATOM 1495 C C . PRO A 1 192 ? -7.748 7.356 22.690 1.00 75.25 192 PRO A C 1
ATOM 1497 O O . PRO A 1 192 ? -8.083 6.366 22.024 1.00 75.25 192 PRO A O 1
ATOM 1500 N N . PRO A 1 193 ? -6.644 7.339 23.464 1.00 70.06 193 PRO A N 1
ATOM 1501 C CA . PRO A 1 193 ? -5.929 6.099 23.729 1.00 70.06 193 PRO A CA 1
ATOM 1502 C C . PRO A 1 193 ? -6.919 5.088 24.303 1.00 70.06 193 PRO A C 1
ATOM 1504 O O . PRO A 1 193 ? -7.776 5.468 25.103 1.00 70.06 193 PRO A O 1
ATOM 1507 N N . ALA A 1 194 ? -6.811 3.817 23.909 1.00 64.81 194 ALA A N 1
ATOM 1508 C CA . ALA A 1 194 ? -7.526 2.771 24.627 1.00 64.81 194 ALA A CA 1
ATOM 1509 C C . ALA A 1 194 ? -7.189 2.923 26.118 1.00 64.81 194 ALA A C 1
ATOM 1511 O O . ALA A 1 194 ? -6.018 3.115 26.457 1.00 64.81 194 ALA A O 1
ATOM 1512 N N . ALA A 1 195 ? -8.202 2.910 26.986 1.00 57.38 195 ALA A N 1
ATOM 1513 C CA . ALA A 1 195 ? -7.993 2.885 28.425 1.00 57.38 195 ALA A CA 1
ATOM 1514 C C . ALA A 1 195 ? -7.343 1.543 28.750 1.00 57.38 195 ALA A C 1
ATOM 1516 O O . ALA A 1 195 ? -8.019 0.539 28.953 1.00 57.38 195 ALA A O 1
ATOM 1517 N N . VAL A 1 196 ? -6.017 1.489 28.669 1.00 56.91 196 VAL A N 1
ATOM 1518 C CA . VAL A 1 196 ? -5.306 0.286 29.047 1.00 56.91 196 VAL A CA 1
ATOM 1519 C C . VAL A 1 196 ? -5.184 0.340 30.554 1.00 56.91 196 VAL A C 1
ATOM 1521 O O . VAL A 1 196 ? -4.324 1.043 31.086 1.00 56.91 196 VAL A O 1
ATOM 1524 N N . ASP A 1 197 ? -6.071 -0.390 31.230 1.00 53.09 197 ASP A N 1
ATOM 1525 C CA . ASP A 1 197 ? -5.999 -0.702 32.658 1.00 53.09 197 ASP A CA 1
ATOM 1526 C C . ASP A 1 197 ? -4.792 -1.615 32.926 1.00 53.09 197 ASP A C 1
ATOM 1528 O O . ASP A 1 197 ? -4.890 -2.713 33.471 1.00 53.09 197 ASP A O 1
ATOM 1532 N N . PHE A 1 198 ? -3.600 -1.187 32.517 1.00 55.94 198 PHE A N 1
ATOM 1533 C CA . PHE A 1 198 ? -2.388 -1.771 33.041 1.00 55.94 198 PHE A CA 1
ATOM 1534 C C . PHE A 1 198 ? -2.240 -1.269 34.472 1.00 55.94 198 PHE A C 1
ATOM 1536 O O . PHE A 1 198 ? -2.212 -0.052 34.692 1.00 55.94 198 PHE A O 1
ATOM 1543 N N . PRO A 1 199 ? -2.086 -2.163 35.464 1.00 62.16 199 PRO A N 1
ATOM 1544 C CA . PRO A 1 199 ? -1.751 -1.730 36.803 1.00 62.16 199 PRO A CA 1
ATOM 1545 C C . PRO A 1 199 ? -0.449 -0.935 36.699 1.00 62.16 199 PRO A C 1
ATOM 1547 O O . PRO A 1 199 ? 0.605 -1.483 36.376 1.00 62.16 199 PRO A O 1
ATOM 1550 N N . THR A 1 200 ? -0.499 0.368 36.966 1.00 60.09 200 THR A N 1
ATOM 1551 C CA . THR A 1 200 ? 0.663 1.277 36.928 1.00 60.09 200 THR A CA 1
ATOM 1552 C C . THR A 1 200 ? 1.826 0.776 37.790 1.00 60.09 200 THR A C 1
ATOM 1554 O O . THR A 1 200 ? 2.982 1.118 37.544 1.00 60.09 200 THR A O 1
ATOM 1557 N N . LYS A 1 201 ? 1.529 -0.093 38.764 1.00 58.41 201 LYS A N 1
ATOM 1558 C CA . LYS A 1 201 ? 2.500 -0.857 39.554 1.00 58.41 201 LYS A CA 1
ATOM 1559 C C . LYS A 1 201 ? 3.286 -1.876 38.720 1.00 58.41 201 LYS A C 1
ATOM 1561 O O . LYS A 1 201 ? 4.505 -1.898 38.824 1.00 58.41 201 LYS A O 1
ATOM 1566 N N . VAL A 1 202 ? 2.627 -2.650 37.857 1.00 64.00 202 VAL A N 1
ATOM 1567 C CA . VAL A 1 202 ? 3.269 -3.661 37.000 1.00 64.00 202 VAL A CA 1
ATOM 1568 C C . VAL A 1 202 ? 4.184 -2.993 35.978 1.00 64.00 202 VAL A C 1
ATOM 1570 O O . VAL A 1 202 ? 5.327 -3.409 35.857 1.00 64.00 202 VAL A O 1
ATOM 1573 N N . ILE A 1 203 ? 3.752 -1.907 35.319 1.00 63.44 203 ILE A N 1
ATOM 1574 C CA . ILE A 1 203 ? 4.609 -1.157 34.376 1.00 63.44 203 ILE A CA 1
ATOM 1575 C C . ILE A 1 203 ? 5.832 -0.573 35.092 1.00 63.44 203 ILE A C 1
ATOM 1577 O O . ILE A 1 203 ? 6.949 -0.705 34.598 1.00 63.44 203 ILE A O 1
ATOM 1581 N N . LYS A 1 204 ? 5.649 0.030 36.276 1.00 62.22 204 LYS A N 1
ATOM 1582 C CA . LYS A 1 204 ? 6.768 0.569 37.062 1.00 62.22 204 LYS A CA 1
ATOM 1583 C C . LYS A 1 204 ? 7.739 -0.515 37.517 1.00 62.22 204 LYS A C 1
ATOM 1585 O O . LYS A 1 204 ? 8.940 -0.283 37.465 1.00 62.22 204 LYS A O 1
ATOM 1590 N N . GLU A 1 205 ? 7.260 -1.677 37.955 1.00 65.38 205 GLU A N 1
ATOM 1591 C CA . GLU A 1 205 ? 8.135 -2.783 38.365 1.00 65.38 205 GLU A CA 1
ATOM 1592 C C . GLU A 1 205 ? 8.883 -3.397 37.188 1.00 65.38 205 GLU A C 1
ATOM 1594 O O . GLU A 1 205 ? 10.081 -3.657 37.286 1.00 65.38 205 GLU A O 1
ATOM 1599 N N . VAL A 1 206 ? 8.194 -3.553 36.059 1.00 61.56 206 VAL A N 1
ATOM 1600 C CA . VAL A 1 206 ? 8.750 -3.988 34.782 1.00 61.56 206 VAL A CA 1
ATOM 1601 C C . VAL A 1 206 ? 9.863 -3.012 34.363 1.00 61.56 206 VAL A C 1
ATOM 1603 O O . VAL A 1 206 ? 11.024 -3.413 34.258 1.00 61.56 206 VAL A O 1
ATOM 1606 N N . GLN A 1 207 ? 9.569 -1.722 34.235 1.00 62.31 207 GLN A N 1
ATOM 1607 C CA . GLN A 1 207 ? 10.520 -0.700 33.786 1.00 62.31 207 GLN A CA 1
ATOM 1608 C C . GLN A 1 207 ? 11.701 -0.476 34.749 1.00 62.31 207 GLN A C 1
ATOM 1610 O O . GLN A 1 207 ? 12.760 -0.023 34.324 1.00 62.31 207 GLN A O 1
ATOM 1615 N N . LYS A 1 208 ? 11.556 -0.821 36.036 1.00 65.31 208 LYS A N 1
ATOM 1616 C CA . LYS A 1 208 ? 12.634 -0.751 37.039 1.00 65.31 208 LYS A CA 1
ATOM 1617 C C . LYS A 1 208 ? 13.628 -1.919 36.942 1.00 65.31 208 LYS A C 1
ATOM 1619 O O . LYS A 1 208 ? 14.681 -1.876 37.577 1.00 65.31 208 LYS A O 1
ATOM 1624 N N . GLN A 1 209 ? 13.318 -2.969 36.179 1.00 61.97 209 GLN A N 1
ATOM 1625 C CA . GLN A 1 209 ? 14.250 -4.072 35.949 1.00 61.97 209 GLN A CA 1
ATOM 1626 C C . GLN A 1 209 ? 15.267 -3.727 34.857 1.00 61.97 209 GLN A C 1
ATOM 1628 O O . GLN A 1 209 ? 14.896 -3.252 33.788 1.00 61.97 209 GLN A O 1
ATOM 1633 N N . ASN A 1 210 ? 16.545 -4.028 35.111 1.00 63.91 210 ASN A N 1
ATOM 1634 C CA . ASN A 1 210 ? 17.618 -3.891 34.123 1.00 63.91 210 ASN A CA 1
ATOM 1635 C C . ASN A 1 210 ? 17.301 -4.663 32.831 1.00 63.91 210 ASN A C 1
ATOM 1637 O O . ASN A 1 210 ? 16.755 -5.765 32.882 1.00 63.91 210 ASN A O 1
ATOM 1641 N N . LEU A 1 211 ? 17.727 -4.115 31.686 1.00 60.38 211 LEU A N 1
ATOM 1642 C CA . LEU A 1 211 ? 17.502 -4.671 30.342 1.00 60.38 211 LEU A CA 1
ATOM 1643 C C . LEU A 1 211 ? 17.952 -6.142 30.214 1.00 60.38 211 LEU A C 1
ATOM 1645 O O . LEU A 1 211 ? 17.295 -6.938 29.557 1.00 60.38 211 LEU A O 1
ATOM 1649 N N . LEU A 1 212 ? 19.016 -6.535 30.925 1.00 60.84 212 LEU A N 1
ATOM 1650 C CA . LEU A 1 212 ? 19.536 -7.913 30.968 1.00 60.84 212 LEU A CA 1
ATOM 1651 C C . LEU A 1 212 ? 18.597 -8.923 31.649 1.00 60.84 212 LEU A C 1
ATOM 1653 O O . LEU A 1 212 ? 18.733 -10.126 31.455 1.00 60.84 212 LEU A O 1
ATOM 1657 N N . ARG A 1 213 ? 17.645 -8.452 32.459 1.00 63.91 213 ARG A N 1
ATOM 1658 C CA . ARG A 1 213 ? 16.638 -9.291 33.127 1.00 63.91 213 ARG A CA 1
ATOM 1659 C C . ARG A 1 213 ? 15.403 -9.534 32.249 1.00 63.91 213 ARG A C 1
ATOM 1661 O O . ARG A 1 213 ? 14.495 -10.246 32.665 1.00 63.91 213 ARG A O 1
ATOM 1668 N N . ARG A 1 214 ? 15.380 -8.948 31.046 1.00 67.75 214 ARG A N 1
ATOM 1669 C CA . ARG A 1 214 ? 14.290 -8.984 30.065 1.00 67.75 214 ARG A CA 1
ATOM 1670 C C . ARG A 1 214 ? 14.816 -9.595 28.762 1.00 67.75 214 ARG A C 1
ATOM 1672 O O . ARG A 1 214 ? 15.247 -8.858 27.877 1.00 67.75 214 ARG A O 1
ATOM 1679 N N . PRO A 1 215 ? 14.822 -10.932 28.629 1.00 72.88 215 PRO A N 1
ATOM 1680 C CA . PRO A 1 215 ? 15.451 -11.595 27.487 1.00 72.88 215 PRO A CA 1
ATOM 1681 C C . PRO A 1 215 ? 14.829 -11.175 26.148 1.00 72.88 215 PRO A C 1
ATOM 1683 O O . PRO A 1 215 ? 15.548 -11.025 25.168 1.00 72.88 215 PRO A O 1
ATOM 1686 N N . THR A 1 216 ? 13.522 -10.901 26.110 1.00 72.88 216 THR A N 1
ATOM 1687 C CA . THR A 1 216 ? 12.828 -10.385 24.921 1.00 72.88 216 THR A CA 1
ATOM 1688 C C . THR A 1 216 ? 13.283 -8.982 24.541 1.00 72.88 216 THR A C 1
ATOM 1690 O O . THR A 1 216 ? 13.602 -8.750 23.381 1.00 72.88 216 THR A O 1
ATOM 1693 N N . ASP A 1 217 ? 13.372 -8.064 25.505 1.00 74.38 217 ASP A N 1
ATOM 1694 C CA . ASP A 1 217 ? 13.751 -6.670 25.245 1.00 74.38 217 ASP A CA 1
ATOM 1695 C C . ASP A 1 217 ? 15.227 -6.583 24.832 1.00 74.38 217 ASP A C 1
ATOM 1697 O O . ASP A 1 217 ? 15.585 -5.798 23.958 1.00 74.38 217 ASP A O 1
ATOM 1701 N N . PHE A 1 218 ? 16.080 -7.437 25.407 1.00 76.12 218 PHE A N 1
ATOM 1702 C CA . PHE A 1 218 ? 17.483 -7.560 25.021 1.00 76.12 218 PHE A CA 1
ATOM 1703 C C . PHE A 1 218 ? 17.658 -8.132 23.608 1.00 76.12 218 PHE A C 1
ATOM 1705 O O . PHE A 1 218 ? 18.445 -7.592 22.835 1.00 76.12 218 PHE A O 1
ATOM 1712 N N . LEU A 1 219 ? 16.919 -9.191 23.252 1.00 81.69 219 LEU A N 1
ATOM 1713 C CA . LEU A 1 219 ? 16.928 -9.749 21.894 1.00 81.69 219 LEU A CA 1
ATOM 1714 C C . LEU A 1 219 ? 16.411 -8.738 20.865 1.00 81.69 219 LEU A C 1
ATOM 1716 O O . LEU A 1 219 ? 16.982 -8.610 19.786 1.00 81.69 219 LEU A O 1
ATOM 1720 N N . LEU A 1 220 ? 15.360 -7.989 21.204 1.00 78.56 220 LEU A N 1
ATOM 1721 C CA . LEU A 1 220 ? 14.823 -6.944 20.339 1.00 78.56 220 LEU A CA 1
ATOM 1722 C C . LEU A 1 220 ? 15.835 -5.800 20.169 1.00 78.56 220 LEU A C 1
ATOM 1724 O O . LEU A 1 220 ? 16.069 -5.339 19.055 1.00 78.56 220 LEU A O 1
ATOM 1728 N N . ALA A 1 221 ? 16.479 -5.372 21.259 1.00 78.94 221 ALA A N 1
ATOM 1729 C CA . ALA A 1 221 ? 17.499 -4.329 21.233 1.00 78.94 221 ALA A CA 1
ATOM 1730 C C . ALA A 1 221 ? 18.735 -4.749 20.425 1.00 78.94 221 ALA A C 1
ATOM 1732 O O . ALA A 1 221 ? 19.218 -3.970 19.606 1.00 78.94 221 ALA A O 1
ATOM 1733 N N . SER A 1 222 ? 19.233 -5.976 20.608 1.00 79.88 222 SER A N 1
ATOM 1734 C CA . SER A 1 222 ? 20.375 -6.486 19.843 1.00 79.88 222 SER A CA 1
ATOM 1735 C C . SER A 1 222 ? 20.042 -6.632 18.358 1.00 79.88 222 SER A C 1
ATOM 1737 O O . SER A 1 222 ? 20.845 -6.224 17.517 1.00 79.88 222 SER A O 1
ATOM 1739 N N . TYR A 1 223 ? 18.835 -7.104 18.031 1.00 78.69 223 TYR A N 1
ATOM 1740 C CA . TYR A 1 223 ? 18.319 -7.120 16.666 1.00 78.69 223 TYR A CA 1
ATOM 1741 C C . TYR A 1 223 ? 18.271 -5.712 16.061 1.00 78.69 223 TYR A C 1
ATOM 1743 O O . TYR A 1 223 ? 18.772 -5.518 14.957 1.00 78.69 223 TYR A O 1
ATOM 1751 N N . PHE A 1 224 ? 17.743 -4.712 16.775 1.00 77.12 224 PHE A N 1
ATOM 1752 C CA . PHE A 1 224 ? 17.685 -3.336 16.270 1.00 77.12 224 PHE A CA 1
ATOM 1753 C C . PHE A 1 224 ? 19.065 -2.706 16.090 1.00 77.12 224 PHE A C 1
ATOM 1755 O O . PHE A 1 224 ? 19.279 -1.997 15.107 1.00 77.12 224 PHE A O 1
ATOM 1762 N N . ILE A 1 225 ? 20.017 -2.978 16.985 1.00 79.12 225 ILE A N 1
ATOM 1763 C CA . ILE A 1 225 ? 21.407 -2.520 16.841 1.00 79.12 225 ILE A CA 1
ATOM 1764 C C . ILE A 1 225 ? 22.037 -3.145 15.594 1.00 79.12 225 ILE A C 1
ATOM 1766 O O . ILE A 1 225 ? 22.621 -2.432 14.777 1.00 79.12 225 ILE A O 1
ATOM 1770 N N . PHE A 1 226 ? 21.876 -4.458 15.410 1.00 76.44 226 PHE A N 1
ATOM 1771 C CA . PHE A 1 226 ? 22.373 -5.155 14.228 1.00 76.44 226 PHE A CA 1
ATOM 1772 C C . PHE A 1 226 ? 21.717 -4.637 12.941 1.00 76.44 226 PHE A C 1
ATOM 1774 O O . PHE A 1 226 ? 22.415 -4.318 11.982 1.00 76.44 226 PHE A O 1
ATOM 1781 N N . ALA A 1 227 ? 20.391 -4.478 12.937 1.00 71.81 227 ALA A N 1
ATOM 1782 C CA . ALA A 1 227 ? 19.638 -3.941 11.810 1.00 71.81 227 ALA A CA 1
ATOM 1783 C C . ALA A 1 227 ? 20.079 -2.512 11.468 1.00 71.81 227 ALA A C 1
ATOM 1785 O O . ALA A 1 227 ? 20.268 -2.196 10.299 1.00 71.81 227 ALA A O 1
ATOM 1786 N N . THR A 1 228 ? 20.324 -1.670 12.475 1.00 70.75 228 THR A N 1
ATOM 1787 C CA . THR A 1 228 ? 20.851 -0.311 12.280 1.00 70.75 228 THR A CA 1
ATOM 1788 C C . THR A 1 228 ? 22.244 -0.349 11.658 1.00 70.75 228 THR A C 1
ATOM 1790 O O . THR A 1 228 ? 22.484 0.329 10.662 1.00 70.75 228 THR A O 1
ATOM 1793 N N . GLY A 1 229 ? 23.152 -1.180 12.182 1.00 71.81 229 GLY A N 1
ATOM 1794 C CA . GLY A 1 229 ? 24.492 -1.356 11.616 1.00 71.81 229 GLY A CA 1
ATOM 1795 C C . GLY A 1 229 ? 24.461 -1.848 10.167 1.00 71.81 229 GLY A C 1
ATOM 1796 O O . GLY A 1 229 ? 25.181 -1.327 9.317 1.00 71.81 229 GLY A O 1
ATOM 1797 N N . PHE A 1 230 ? 23.574 -2.794 9.858 1.00 74.31 230 PHE A N 1
ATOM 1798 C CA . PHE A 1 230 ? 23.378 -3.301 8.503 1.00 74.31 230 PHE A CA 1
ATOM 1799 C C . PHE A 1 230 ? 22.775 -2.246 7.563 1.00 74.31 230 PHE A C 1
ATOM 1801 O O . PHE A 1 230 ? 23.242 -2.092 6.436 1.00 74.31 230 PHE A O 1
ATOM 1808 N N . CYS A 1 231 ? 21.803 -1.455 8.024 1.00 68.06 231 CYS A N 1
ATOM 1809 C CA . CYS A 1 231 ? 21.269 -0.319 7.272 1.00 68.06 231 CYS A CA 1
ATOM 1810 C C . CYS A 1 231 ? 22.352 0.726 6.975 1.00 68.06 231 CYS A C 1
ATOM 1812 O O . CYS A 1 231 ? 22.456 1.178 5.839 1.00 68.06 231 CYS A O 1
ATOM 1814 N N . LEU A 1 232 ? 23.202 1.063 7.951 1.00 69.75 232 LEU A N 1
ATOM 1815 C CA . LEU A 1 232 ? 24.333 1.975 7.750 1.00 69.75 232 LEU A CA 1
ATOM 1816 C C . LEU A 1 232 ? 25.356 1.404 6.760 1.00 69.75 232 LEU A C 1
ATOM 1818 O O . LEU A 1 232 ? 25.850 2.131 5.901 1.00 69.75 232 LEU A O 1
ATOM 1822 N N . PHE A 1 233 ? 25.633 0.099 6.824 1.00 70.81 233 PHE A N 1
ATOM 1823 C CA . PHE A 1 233 ? 26.496 -0.587 5.863 1.00 70.81 233 PHE A CA 1
ATOM 1824 C C . PHE A 1 233 ? 25.949 -0.505 4.434 1.00 70.81 233 PHE A C 1
ATOM 1826 O O . PHE A 1 233 ? 26.668 -0.079 3.529 1.00 70.81 233 PHE A O 1
ATOM 1833 N N . ARG A 1 234 ? 24.661 -0.807 4.230 1.00 66.81 234 ARG A N 1
ATOM 1834 C CA . ARG A 1 234 ? 23.988 -0.612 2.933 1.00 66.81 234 ARG A CA 1
ATOM 1835 C C . ARG A 1 234 ? 24.015 0.858 2.506 1.00 66.81 234 ARG A C 1
ATOM 1837 O O . ARG A 1 234 ? 24.262 1.140 1.338 1.00 66.81 234 ARG A O 1
ATOM 1844 N N . GLY A 1 235 ? 23.873 1.774 3.465 1.00 64.12 235 GLY A N 1
ATOM 1845 C CA . GLY A 1 235 ? 24.113 3.214 3.335 1.00 64.12 235 GLY A CA 1
ATOM 1846 C C . GLY A 1 235 ? 25.431 3.546 2.652 1.00 64.12 235 GLY A C 1
ATOM 1847 O O . GLY A 1 235 ? 25.463 4.206 1.615 1.00 64.12 235 GLY A O 1
ATOM 1848 N N . MET A 1 236 ? 26.525 3.029 3.206 1.00 65.25 236 MET A N 1
ATOM 1849 C CA . MET A 1 236 ? 27.875 3.251 2.688 1.00 65.25 236 MET A CA 1
ATOM 1850 C C . MET A 1 236 ? 28.076 2.678 1.279 1.00 65.25 236 MET A C 1
ATOM 1852 O O . MET A 1 236 ? 28.771 3.290 0.471 1.00 65.25 236 MET A O 1
ATOM 1856 N N . ILE A 1 237 ? 27.467 1.530 0.962 1.00 69.12 237 ILE A N 1
ATOM 1857 C CA . ILE A 1 237 ? 27.530 0.931 -0.384 1.00 69.12 237 ILE A CA 1
ATOM 1858 C C . ILE A 1 237 ? 26.861 1.842 -1.415 1.00 69.12 237 ILE A C 1
ATOM 1860 O O . ILE A 1 237 ? 27.373 2.033 -2.516 1.00 69.12 237 ILE A O 1
ATOM 1864 N N . VAL A 1 238 ? 25.717 2.406 -1.044 1.00 66.31 238 VAL A N 1
ATOM 1865 C CA . VAL A 1 238 ? 24.889 3.250 -1.905 1.00 66.31 238 VAL A CA 1
ATOM 1866 C C . VAL A 1 238 ? 25.486 4.651 -2.109 1.00 66.31 238 VAL A C 1
ATOM 1868 O O . VAL A 1 238 ? 25.277 5.259 -3.161 1.00 66.31 238 VAL A O 1
ATOM 1871 N N . LEU A 1 239 ? 26.275 5.140 -1.147 1.00 65.56 239 LEU A N 1
ATOM 1872 C CA . LEU A 1 239 ? 27.084 6.364 -1.250 1.00 65.56 239 LEU A CA 1
ATOM 1873 C C . LEU A 1 239 ? 28.423 6.157 -1.994 1.00 65.56 239 LEU A C 1
ATOM 1875 O O . LEU A 1 239 ? 29.274 7.042 -1.969 1.00 65.56 239 LEU A O 1
ATOM 1879 N N . ASP A 1 240 ? 28.617 5.004 -2.647 1.00 67.06 240 ASP A N 1
ATOM 1880 C CA . ASP A 1 240 ? 29.833 4.627 -3.385 1.00 67.06 240 ASP A CA 1
ATOM 1881 C C . ASP A 1 240 ? 31.127 4.715 -2.542 1.00 67.06 240 ASP A C 1
ATOM 1883 O O . ASP A 1 240 ? 32.188 5.129 -3.013 1.00 67.06 240 ASP A O 1
ATOM 1887 N N . CYS A 1 241 ? 31.066 4.273 -1.279 1.00 67.19 241 CYS A N 1
ATOM 1888 C CA . CYS A 1 241 ? 32.250 4.162 -0.426 1.00 67.19 241 CYS A CA 1
ATOM 1889 C C . CYS A 1 241 ? 33.296 3.201 -1.048 1.00 67.19 241 CYS A C 1
ATOM 1891 O O . CYS A 1 241 ? 32.944 2.078 -1.427 1.00 67.19 241 CYS A O 1
ATOM 1893 N N . PRO A 1 242 ? 34.590 3.583 -1.125 1.00 65.00 242 PRO A N 1
ATOM 1894 C CA . PRO A 1 242 ? 35.621 2.837 -1.858 1.00 65.00 242 PRO A CA 1
ATOM 1895 C C . PRO A 1 242 ? 36.101 1.533 -1.186 1.00 65.00 242 PRO A C 1
ATOM 1897 O O . PRO A 1 242 ? 37.049 0.919 -1.671 1.00 65.00 242 PRO A O 1
ATOM 1900 N N . GLY A 1 243 ? 35.481 1.088 -0.088 1.00 73.81 243 GLY A N 1
ATOM 1901 C CA . GLY A 1 243 ? 35.886 -0.128 0.627 1.00 73.81 243 GLY A CA 1
ATOM 1902 C C . GLY A 1 243 ? 35.698 -1.415 -0.192 1.00 73.81 243 GLY A C 1
ATOM 1903 O O . GLY A 1 243 ? 34.653 -1.619 -0.813 1.00 73.81 243 GLY A O 1
ATOM 1904 N N . GLU A 1 244 ? 36.679 -2.326 -0.154 1.00 72.12 244 GLU A N 1
ATOM 1905 C CA . GLU A 1 244 ? 36.619 -3.611 -0.877 1.00 72.12 244 GLU A CA 1
ATOM 1906 C C . GLU A 1 244 ? 35.416 -4.469 -0.468 1.00 72.12 244 GLU A C 1
ATOM 1908 O O . GLU A 1 244 ? 34.732 -5.008 -1.335 1.00 72.12 244 GLU A O 1
ATOM 1913 N N . LEU A 1 245 ? 35.092 -4.531 0.830 1.00 66.38 245 LEU A N 1
ATOM 1914 C CA . LEU A 1 245 ? 33.925 -5.267 1.333 1.00 66.38 245 LEU A CA 1
ATOM 1915 C C . LEU A 1 245 ? 32.601 -4.720 0.774 1.00 66.38 245 LEU A C 1
ATOM 1917 O O . LEU A 1 245 ? 31.707 -5.496 0.447 1.00 66.38 245 LEU A O 1
ATOM 1921 N N . CYS A 1 246 ? 32.490 -3.399 0.599 1.00 62.09 246 CYS A N 1
ATOM 1922 C CA . CYS A 1 246 ? 31.314 -2.752 0.013 1.00 62.09 246 CYS A CA 1
ATOM 1923 C C . CYS A 1 246 ? 31.163 -3.094 -1.478 1.00 62.09 246 CYS A C 1
ATOM 1925 O O . CYS A 1 246 ? 30.053 -3.355 -1.951 1.00 62.09 246 CYS A O 1
ATOM 1927 N N . ARG A 1 247 ? 32.278 -3.140 -2.223 1.00 66.25 247 ARG A N 1
ATOM 1928 C CA . ARG A 1 247 ? 32.287 -3.522 -3.646 1.00 66.25 247 ARG A CA 1
ATOM 1929 C C . ARG A 1 247 ? 31.975 -5.002 -3.836 1.00 66.25 247 ARG A C 1
ATOM 1931 O O . ARG A 1 247 ? 31.146 -5.328 -4.683 1.00 66.25 247 ARG A O 1
ATOM 1938 N N . LEU A 1 248 ? 32.582 -5.867 -3.024 1.00 72.81 248 LEU A N 1
ATOM 1939 C CA . LEU A 1 248 ? 32.366 -7.310 -3.078 1.00 72.81 248 LEU A CA 1
ATOM 1940 C C . LEU A 1 248 ? 30.914 -7.662 -2.722 1.00 72.81 248 LEU A C 1
ATOM 1942 O O . LEU A 1 248 ? 30.273 -8.426 -3.437 1.00 72.81 248 LEU A O 1
ATOM 1946 N N . TYR A 1 249 ? 30.357 -7.050 -1.669 1.00 69.00 249 TYR A N 1
ATOM 1947 C CA . TYR A 1 249 ? 28.966 -7.270 -1.266 1.00 69.00 249 TYR A CA 1
ATOM 1948 C C . TYR A 1 249 ? 27.970 -6.799 -2.335 1.00 69.00 249 TYR A C 1
ATOM 1950 O O . TYR A 1 249 ? 27.045 -7.532 -2.685 1.00 69.00 249 TYR A O 1
ATOM 1958 N N . SER A 1 250 ? 28.181 -5.607 -2.905 1.00 63.34 250 SER A N 1
ATOM 1959 C CA . SER A 1 250 ? 27.329 -5.081 -3.978 1.00 63.34 250 SER A CA 1
ATOM 1960 C C . SER A 1 250 ? 27.372 -5.945 -5.241 1.00 63.34 250 SER A C 1
ATOM 1962 O O . SER A 1 250 ? 26.342 -6.117 -5.881 1.00 63.34 250 SER A O 1
ATOM 1964 N N . GLN A 1 251 ? 28.532 -6.504 -5.599 1.00 66.50 251 GLN A N 1
ATOM 1965 C CA . GLN A 1 251 ? 28.663 -7.346 -6.792 1.00 66.50 251 GLN A CA 1
ATOM 1966 C C . GLN A 1 251 ? 28.088 -8.754 -6.611 1.00 66.50 251 GLN A C 1
ATOM 1968 O O . GLN A 1 251 ? 27.546 -9.295 -7.570 1.00 66.50 251 GLN A O 1
ATOM 1973 N N . LEU A 1 252 ? 28.205 -9.350 -5.418 1.00 70.38 252 LEU A N 1
ATOM 1974 C CA . LEU A 1 252 ? 27.808 -10.745 -5.195 1.00 70.38 252 LEU A CA 1
ATOM 1975 C C . LEU A 1 252 ? 26.377 -10.920 -4.660 1.00 70.38 252 LEU A C 1
ATOM 1977 O O . LEU A 1 252 ? 25.754 -11.930 -4.967 1.00 70.38 252 LEU A O 1
ATOM 1981 N N . HIS A 1 253 ? 25.878 -9.990 -3.834 1.00 68.12 253 HIS A N 1
ATOM 1982 C CA . HIS A 1 253 ? 24.642 -10.195 -3.063 1.00 68.12 253 HIS A CA 1
ATOM 1983 C C . HIS A 1 253 ? 23.520 -9.221 -3.439 1.00 68.12 253 HIS A C 1
ATOM 1985 O O . HIS A 1 253 ? 22.385 -9.646 -3.635 1.00 68.12 253 HIS A O 1
ATOM 1991 N N . GLU A 1 254 ? 23.810 -7.919 -3.548 1.00 66.25 254 GLU A N 1
ATOM 1992 C CA . GLU A 1 254 ? 22.776 -6.892 -3.765 1.00 66.25 254 GLU A CA 1
ATOM 1993 C C . GLU A 1 254 ? 23.152 -5.889 -4.874 1.00 66.25 254 GLU A C 1
ATOM 1995 O O . GLU A 1 254 ? 23.396 -4.707 -4.600 1.00 66.25 254 GLU A O 1
ATOM 2000 N N . PRO A 1 255 ? 23.179 -6.318 -6.152 1.00 64.69 255 PRO A N 1
ATOM 2001 C CA . PRO A 1 255 ? 23.526 -5.436 -7.271 1.00 64.69 255 PRO A CA 1
ATOM 2002 C C . PRO A 1 255 ? 22.506 -4.305 -7.482 1.00 64.69 255 PRO A C 1
ATOM 2004 O O . PRO A 1 255 ? 22.862 -3.227 -7.957 1.00 64.69 255 PRO A O 1
ATOM 2007 N N . TYR A 1 256 ? 21.253 -4.507 -7.059 1.00 62.94 256 TYR A N 1
ATOM 2008 C CA . TYR A 1 256 ? 20.169 -3.523 -7.153 1.00 62.94 256 TYR A CA 1
ATOM 2009 C C . TYR A 1 256 ? 20.367 -2.287 -6.257 1.00 62.94 256 TYR A C 1
ATOM 2011 O O . TYR A 1 256 ? 19.725 -1.265 -6.479 1.00 62.94 256 TYR A O 1
ATOM 2019 N N . LEU A 1 257 ? 21.274 -2.320 -5.270 1.00 60.59 257 LEU A N 1
ATOM 2020 C CA . LEU A 1 257 ? 21.609 -1.133 -4.469 1.00 60.59 257 LEU A CA 1
ATOM 2021 C C . LEU A 1 257 ? 22.190 0.007 -5.320 1.00 60.59 257 LEU A C 1
ATOM 2023 O O . LEU A 1 257 ? 22.099 1.172 -4.937 1.00 60.59 257 LEU A O 1
ATOM 2027 N N . LYS A 1 258 ? 22.759 -0.320 -6.486 1.00 63.53 258 LYS A N 1
ATOM 2028 C CA . LYS A 1 258 ? 23.294 0.645 -7.455 1.00 63.53 258 LYS A CA 1
ATOM 2029 C C . LYS A 1 258 ? 22.300 1.017 -8.557 1.00 63.53 258 LYS A C 1
ATOM 2031 O O . LYS A 1 258 ? 22.703 1.613 -9.555 1.00 63.53 258 LYS A O 1
ATOM 2036 N N . ASP A 1 259 ? 21.022 0.674 -8.396 1.00 63.94 259 ASP A N 1
ATOM 2037 C CA . ASP A 1 259 ? 19.991 0.972 -9.389 1.00 63.94 259 ASP A CA 1
ATOM 2038 C C . ASP A 1 259 ? 19.898 2.497 -9.647 1.00 63.94 259 ASP A C 1
ATOM 2040 O O . ASP A 1 259 ? 19.742 3.283 -8.700 1.00 63.94 259 ASP A O 1
ATOM 2044 N N . PRO A 1 260 ? 19.978 2.950 -10.918 1.00 58.00 260 PRO A N 1
ATOM 2045 C CA . PRO A 1 260 ? 19.805 4.357 -11.291 1.00 58.00 260 PRO A CA 1
ATOM 2046 C C . PRO A 1 260 ? 18.423 4.937 -10.942 1.00 58.00 260 PRO A C 1
ATOM 2048 O O . PRO A 1 260 ? 18.230 6.150 -11.033 1.00 58.00 260 PRO A O 1
ATOM 2051 N N . ALA A 1 261 ? 17.450 4.117 -10.537 1.00 56.47 261 ALA A N 1
ATOM 2052 C CA . ALA A 1 261 ? 16.146 4.566 -10.058 1.00 56.47 261 ALA A CA 1
ATOM 2053 C C . ALA A 1 261 ? 16.190 5.324 -8.711 1.00 56.47 261 ALA A C 1
ATOM 2055 O O . ALA A 1 261 ? 15.166 5.849 -8.291 1.00 56.47 261 ALA A O 1
ATOM 2056 N N . ALA A 1 262 ? 17.350 5.416 -8.043 1.00 60.00 262 ALA A N 1
ATOM 2057 C CA . ALA A 1 262 ? 17.607 6.211 -6.829 1.00 60.00 262 ALA A CA 1
ATOM 2058 C C . ALA A 1 262 ? 16.793 5.845 -5.565 1.00 60.00 262 ALA A C 1
ATOM 2060 O O . ALA A 1 262 ? 17.107 6.347 -4.485 1.00 60.00 262 ALA A O 1
ATOM 2061 N N . TYR A 1 263 ? 15.827 4.923 -5.642 1.00 55.91 263 TYR A N 1
ATOM 2062 C CA . TYR A 1 263 ? 15.074 4.433 -4.480 1.00 55.91 263 TYR A CA 1
ATOM 2063 C C . TYR A 1 263 ? 15.960 3.918 -3.333 1.00 55.91 263 TYR A C 1
ATOM 2065 O O . TYR A 1 263 ? 15.718 4.326 -2.196 1.00 55.91 263 TYR A O 1
ATOM 2073 N N . PRO A 1 264 ? 17.033 3.129 -3.574 1.00 57.31 264 PRO A N 1
ATOM 2074 C CA . PRO A 1 264 ? 17.924 2.704 -2.494 1.00 57.31 264 PRO A CA 1
ATOM 2075 C C . PRO A 1 264 ? 18.585 3.888 -1.773 1.00 57.31 264 PRO A C 1
ATOM 2077 O O . PRO A 1 264 ? 18.653 3.895 -0.547 1.00 57.31 264 PRO A O 1
ATOM 2080 N N . LYS A 1 265 ? 19.001 4.929 -2.514 1.00 61.78 265 LYS A N 1
ATOM 2081 C CA . LYS A 1 265 ? 19.614 6.160 -1.966 1.00 61.78 265 LYS A CA 1
ATOM 2082 C C . LYS A 1 265 ? 18.659 6.889 -1.025 1.00 61.78 265 LYS A C 1
ATOM 2084 O O . LYS A 1 265 ? 19.052 7.326 0.051 1.00 61.78 265 LYS A O 1
ATOM 2089 N N . LEU A 1 266 ? 17.392 6.974 -1.406 1.00 56.88 266 LEU A N 1
ATOM 2090 C CA . LEU A 1 266 ? 16.379 7.716 -0.659 1.00 56.88 266 LEU A CA 1
ATOM 2091 C C . LE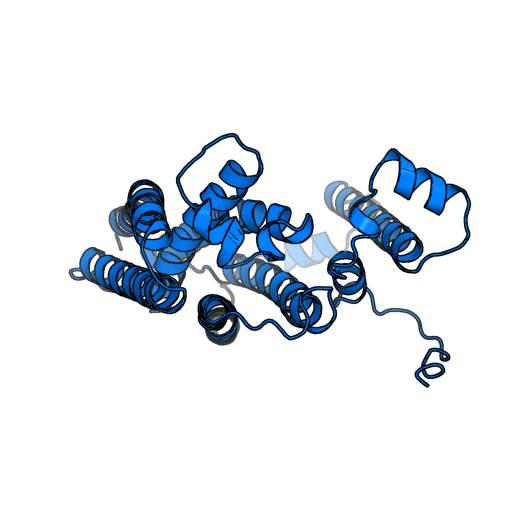U A 1 266 ? 15.821 6.936 0.529 1.00 56.88 266 LEU A C 1
ATOM 2093 O O . LEU A 1 266 ? 15.548 7.528 1.568 1.00 56.88 266 LEU A O 1
ATOM 2097 N N . GLN A 1 267 ? 15.729 5.611 0.417 1.00 55.91 267 GLN A N 1
ATOM 2098 C CA . GLN A 1 267 ? 15.380 4.738 1.537 1.00 55.91 267 GLN A CA 1
ATOM 2099 C C . GLN A 1 267 ? 16.385 4.843 2.690 1.00 55.91 267 GLN A C 1
ATOM 2101 O O . GLN A 1 267 ? 16.005 4.696 3.849 1.00 55.91 267 GLN A O 1
ATOM 2106 N N . LEU A 1 268 ? 17.645 5.156 2.382 1.00 58.41 268 LEU A N 1
ATOM 2107 C CA . LEU A 1 268 ? 18.698 5.396 3.368 1.00 58.41 268 LEU A CA 1
ATOM 2108 C C . LEU A 1 268 ? 18.677 6.824 3.934 1.00 58.41 268 LEU A C 1
ATOM 2110 O O . LEU A 1 268 ? 18.931 7.000 5.122 1.00 58.41 268 LEU A O 1
ATOM 2114 N N . CYS A 1 269 ? 18.336 7.828 3.119 1.00 54.25 269 CYS A N 1
ATOM 2115 C CA . CYS A 1 269 ? 18.175 9.223 3.557 1.00 54.25 269 CYS A CA 1
ATOM 2116 C C . CYS A 1 269 ? 16.845 9.514 4.285 1.00 54.25 269 CYS A C 1
ATOM 2118 O O . CYS A 1 269 ? 16.668 10.616 4.801 1.00 54.25 269 CYS A O 1
ATOM 2120 N N . GLY A 1 270 ? 15.905 8.562 4.318 1.00 46.62 270 GLY A N 1
ATOM 2121 C CA . GLY A 1 270 ? 14.650 8.660 5.070 1.00 46.62 270 GLY A CA 1
ATOM 2122 C C . GLY A 1 270 ? 14.854 8.776 6.594 1.00 46.62 270 GLY A C 1
ATOM 2123 O O . GLY A 1 270 ? 15.977 8.677 7.084 1.00 46.62 270 GLY A O 1
ATOM 2124 N N . PRO A 1 271 ? 13.781 8.969 7.384 1.00 42.44 271 PRO A N 1
ATOM 2125 C CA . PRO A 1 271 ? 13.835 9.424 8.784 1.00 42.44 271 PRO A CA 1
ATOM 2126 C C . PRO A 1 271 ? 14.579 8.511 9.780 1.00 42.44 271 PRO A C 1
ATOM 2128 O O . PRO A 1 271 ? 14.759 8.891 10.933 1.00 42.44 271 PRO A O 1
ATOM 2131 N N . THR A 1 272 ? 15.054 7.338 9.364 1.00 41.25 272 THR A N 1
ATOM 2132 C CA . THR A 1 272 ? 15.959 6.479 10.146 1.00 41.25 272 THR A CA 1
ATOM 2133 C C . THR A 1 272 ? 17.448 6.808 9.958 1.00 41.25 272 THR A C 1
ATOM 2135 O O . THR A 1 272 ? 18.282 6.205 10.626 1.00 41.25 272 THR A O 1
ATOM 2138 N N . GLY A 1 273 ? 17.798 7.733 9.057 1.00 38.50 273 GLY A N 1
ATOM 2139 C CA . GLY A 1 273 ? 19.169 7.991 8.603 1.00 38.50 273 GLY A CA 1
ATOM 2140 C C . GLY A 1 273 ? 19.745 9.372 8.918 1.00 38.50 273 GLY A C 1
ATOM 2141 O O . GLY A 1 273 ? 20.745 9.734 8.305 1.00 38.50 273 GLY A O 1
ATOM 2142 N N . TRP A 1 274 ? 19.169 10.155 9.843 1.00 33.78 274 TRP A N 1
ATOM 2143 C CA . TRP A 1 274 ? 19.761 11.446 10.230 1.00 33.78 274 TRP A CA 1
ATOM 2144 C C . TRP A 1 274 ? 20.151 11.501 11.707 1.00 33.78 274 TRP A C 1
ATOM 2146 O O . TRP A 1 274 ? 19.399 11.918 12.583 1.00 33.78 274 TRP A O 1
ATOM 2156 N N . GLY A 1 275 ? 21.385 11.076 11.960 1.00 32.03 275 GLY A N 1
ATOM 2157 C CA . GLY A 1 275 ? 22.111 11.284 13.203 1.00 32.03 275 GLY A CA 1
ATOM 2158 C C . GLY A 1 275 ? 23.601 11.337 12.889 1.00 32.03 275 GLY A C 1
ATOM 2159 O O . GLY A 1 275 ? 24.256 10.303 12.871 1.00 32.03 275 GLY A O 1
ATOM 2160 N N . GLY A 1 276 ? 24.127 12.528 12.596 1.00 28.12 276 GLY A N 1
ATOM 2161 C CA . GLY A 1 276 ? 25.560 12.738 12.365 1.00 28.12 276 GLY A CA 1
ATOM 2162 C C . GLY A 1 276 ? 25.828 13.737 11.246 1.00 28.12 276 GLY A C 1
ATOM 2163 O O . GLY A 1 276 ? 25.528 13.463 10.091 1.00 28.12 276 GLY A O 1
ATOM 2164 N N . GLY A 1 277 ? 26.338 14.913 11.611 1.00 29.20 277 GLY A N 1
ATOM 2165 C CA . GLY A 1 277 ? 26.610 16.020 10.700 1.00 29.20 277 GLY A CA 1
ATOM 2166 C C . GLY A 1 277 ? 27.784 15.815 9.743 1.00 29.20 277 GLY A C 1
ATOM 2167 O O . GLY A 1 277 ? 28.494 14.814 9.783 1.00 29.20 277 GLY A O 1
ATOM 2168 N N . GLY A 1 278 ? 27.995 16.832 8.912 1.00 27.77 278 GLY A N 1
ATOM 2169 C CA . GLY A 1 278 ? 29.173 16.966 8.066 1.00 27.77 278 GLY A CA 1
ATOM 2170 C C . GLY A 1 278 ? 28.860 17.750 6.804 1.00 27.77 278 GLY A C 1
ATOM 2171 O O . GLY A 1 278 ? 28.324 17.202 5.847 1.00 27.77 278 GLY A O 1
ATOM 2172 N N . GLU A 1 279 ? 29.177 19.041 6.836 1.00 39.06 279 GLU A N 1
ATOM 2173 C CA . GLU A 1 279 ? 29.291 19.924 5.677 1.00 39.06 279 GLU A CA 1
ATOM 2174 C C . GLU A 1 279 ? 30.082 19.274 4.522 1.00 39.06 279 GLU A C 1
ATOM 2176 O O . GLU A 1 279 ? 30.951 18.433 4.749 1.00 39.06 279 GLU A O 1
ATOM 2181 N N . ASN A 1 280 ? 29.825 19.763 3.301 1.00 33.62 280 ASN A N 1
ATOM 2182 C CA . ASN A 1 280 ? 30.506 19.482 2.021 1.00 33.62 280 ASN A CA 1
ATOM 2183 C C . ASN A 1 280 ? 29.795 18.505 1.072 1.00 33.62 280 ASN A C 1
ATOM 2185 O O . ASN A 1 280 ? 30.215 17.372 0.860 1.00 33.62 280 ASN A O 1
ATOM 2189 N N . GLY A 1 281 ? 28.770 19.015 0.387 1.00 29.47 281 GLY A N 1
ATOM 2190 C CA . GLY A 1 281 ? 28.229 18.388 -0.826 1.00 29.47 281 GLY A CA 1
ATOM 2191 C C . GLY A 1 281 ? 27.554 19.352 -1.805 1.00 29.47 281 GLY A C 1
ATOM 2192 O O . GLY A 1 281 ? 26.983 18.909 -2.794 1.00 29.47 281 GLY A O 1
ATOM 2193 N N . PHE A 1 282 ? 27.620 20.665 -1.562 1.00 29.28 282 PHE A N 1
ATOM 2194 C CA . PHE A 1 282 ? 27.068 21.697 -2.445 1.00 29.28 282 PHE A CA 1
ATOM 2195 C C . PHE A 1 282 ? 28.168 22.254 -3.362 1.00 29.28 282 PHE A C 1
ATOM 2197 O O . PHE A 1 282 ? 28.494 23.433 -3.331 1.00 29.28 282 PHE A O 1
ATOM 2204 N N . ALA A 1 283 ? 28.818 21.385 -4.136 1.00 31.27 283 ALA A N 1
ATOM 2205 C CA . ALA A 1 283 ? 29.765 21.809 -5.165 1.00 31.27 283 ALA A CA 1
ATOM 2206 C C . ALA A 1 283 ? 29.936 20.711 -6.218 1.00 31.27 283 ALA A C 1
ATOM 2208 O O . ALA A 1 283 ? 30.814 19.861 -6.089 1.00 31.27 283 ALA A O 1
ATOM 2209 N N . ARG A 1 284 ? 29.072 20.741 -7.240 1.00 28.47 284 ARG A N 1
ATOM 2210 C CA . ARG A 1 284 ? 29.367 20.495 -8.669 1.00 28.47 284 ARG A CA 1
ATOM 2211 C C . ARG A 1 284 ? 28.058 20.256 -9.424 1.00 28.47 284 ARG A C 1
ATOM 2213 O O . ARG A 1 284 ? 27.652 19.123 -9.650 1.00 28.47 284 ARG A O 1
ATOM 2220 N N . VAL A 1 285 ? 27.426 21.357 -9.818 1.00 29.55 285 VAL A N 1
ATOM 2221 C CA . VAL A 1 285 ? 26.575 21.423 -11.010 1.00 29.55 285 VAL A CA 1
ATOM 2222 C C . VAL A 1 285 ? 26.993 22.689 -11.756 1.00 29.55 285 VAL A C 1
ATOM 2224 O O . VAL A 1 285 ? 26.514 23.776 -11.452 1.00 29.55 285 VAL A O 1
ATOM 2227 N N . CYS A 1 286 ? 27.968 22.517 -12.643 1.00 32.19 286 CYS A N 1
ATOM 2228 C CA . CYS A 1 286 ? 28.156 23.214 -13.912 1.00 32.19 286 CYS A CA 1
ATOM 2229 C C . CYS A 1 286 ? 28.740 22.168 -14.862 1.00 32.19 286 CYS A C 1
ATOM 2231 O O . CYS A 1 286 ? 29.658 21.443 -14.408 1.00 32.19 286 CYS A O 1
#

Radius of gyration: 22.01 Å; chains: 1; bounding box: 65×40×66 Å

Organism: NCBI:txid35019

Sequence (286 aa):
MSAAAATGVFVLSLCAIPVTYLFNALAAAGSPWVIVASGLLILVLVGLAARFLVKRRPPSDPLFYVYAVFAFTSIVNLIIGMEHDGIIDGFMTYYLKEGEPYLNTAYGHMICYWDGSVHYLMYLLMVAAIAWEENYRMIGLYWMGSITMSIIVFIPGNIVGKYGMRLCPVSLLSVPYICLPIWAGFKIYNQPPAAVDFPTKVIKEVQKQNLLRRPTDFLLASYFIFATGFCLFRGMIVLDCPGELCRLYSQLHEPYLKDPAAYPKLQLCGPTGWGGGGENGFARVC

InterPro domains:
  IPR033118 EXPERA domain [PS51751] (60-185)
  IPR047195 Transmembrane 6 superfamily member 1/2 [cd21106] (6-268)
  IPR059044 Transmembrane 6 superfamily member 1/2, transmembrane domain [PF26083] (15-194)

Secondary structure (DSSP, 8-state):
--THHHHHHHHHHHTHHHHHHHHHHHHHHS-HHHHHHHHHHHHHHHHHHHHHHTTTS--SSTHHHHHHHHHHHHHHHHHHHHHHTTSS-SSSHHIIIII-GGGGSHHHHHHHHHIIIIIHHHHHHHHHHHHHT---HHHHHHHHHHHHHHHHHHHHHHHHSTTTT---GGGGGHHHHHHHHHHHHHHHHTSPPP-----HHHHHHHHTS-GGG-HHHHHHHHHHHHHHHHHHHHHHHHTT---HHHHHHHHHT-GGGG-TT-HHHHHHHSTTS-------------

pLDDT: mean 73.64, std 15.01, range [27.77, 92.81]

Foldseek 3Di:
DDPQLLVQLVVLLVVLQVLLLVLLVCLVVDDLVSNVVSLVVSLVVQLVSSCVSCVVPDFPDPVLSVLSSLLNVLLVLVVLLCVLVVVDPRRCVSCCVPNCVVCNAPLVNVVSPCSNPVVNVLSSVVNVCSVVVHQSLVSLVVSLVVLVLVCQLVPVLCCQFPNNPPPRVNCVSCVCSPVVSVVSVVVSVPDDDDPPPDPPVVVVVVVPDDCVVPVVSVVVVVVVVVVLVVLVLLQCLLVVPVDPVSVVCCVPPNVSSPPRSCSNVRSCVPPSNDDDDDDDDPDDDD